Protein AF-0000000067001667 (afdb_homodimer)

Foldseek 3Di:
DFKFADDVPQKIKFFDDAFPFWEWEQFPVQCVLVVHRIFIWGKHFPVRMDTDGHFWDWDWDQTPVRWIKIWTAHPVHSHTFWIAIDDP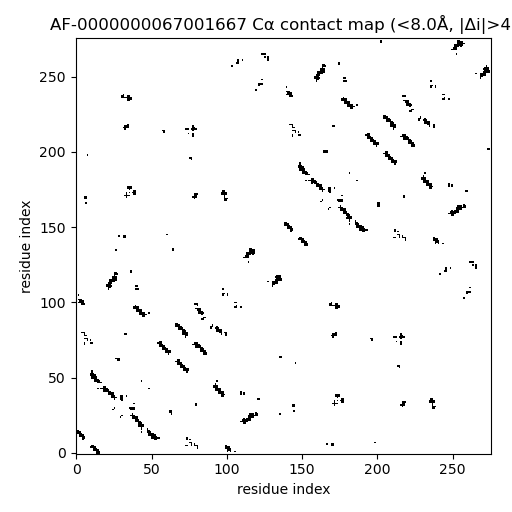VGPRIIIGGQVRTDDVVSNVVSDGQAYALCVNGDPVDDDDPPHHYYNHPD/DFKFADDVPQKIKFFDDAFPFWEWEQFPVQCVLVVHRIFIWGKHFPVRMDTDGHFWDWDWDQTPVRWIKIWTAHPVHSHTFWIAIDDPVGPRIIIGGQVRTDDVVSNVVSDGQAYALCVNGDPPDDDDPPHHYYNHPD

Organism: NCBI:txid86049

Nearest PDB structures (foldseek):
  8ajq-assembly2_C  TM=9.535E-01  e=9.881E-10  Pseudomonas aeruginosa PAO1
  1xa8-assembly1_A  TM=7.313E-01  e=9.381E-05  Paracoccus denitrificans
  8tnp-assembly1_B  TM=5.155E-01  e=1.882E-01  Homo sapiens
  6e8n-assembly1_B  TM=2.353E-01  e=2.508E+00  Homo sapiens
  6e7o-assembly2_C  TM=2.736E-01  e=6.762E+00  Homo sapiens

Sequence (276 aa):
MPTGGCLCGQLKYEYAGEPVMKATCHCVTCRHVSGSLFTTNIVVPEGNFKVTKGTPKTYATTQDSGMNLKYSFCENCGCVISKVGDAEAFQGVTLILAGSLDDESGVEGAEPAVEFYVSKRATWLPALAGKGQMQEFSMPTGGCLCGQLKYEYAGEPVMKATCHCVTCRHVSGSLFTTNIVVPEGNFKVTKGTPKTYATTQDSGMNLKYSFCENCGCVISKVGDAEAFQGVTLILAGSLDDESGVEGAEPAVEFYVSKRATWLPALAGKGQMQEFS

Radius of gyration: 17.03 Å; Cα contacts (8 Å, |Δi|>4): 753; chains: 2; bounding box: 36×49×43 Å

InterPro domains:
  IPR006913 CENP-V/GFA domain [PF04828] (2-119)
  IPR006913 CENP-V/GFA domain [PS51891] (2-111)
  IPR011057 Mss4-like superfamily [SSF51316] (3-137)

Solvent-accessible surface area (backbone atoms only — not comparable to full-atom values): 13809 Å² total; per-residue (Å²): 118,58,46,28,32,36,79,81,62,60,32,30,33,37,39,53,85,77,60,79,44,33,31,29,35,19,39,71,55,37,8,19,56,15,9,8,69,26,32,35,32,42,26,28,50,41,90,35,51,44,75,75,36,68,76,67,41,67,37,68,49,69,39,92,85,64,39,43,36,38,36,30,19,33,77,71,64,22,13,39,40,34,34,36,44,70,40,81,93,34,58,69,35,32,34,31,24,42,19,11,40,68,46,68,68,56,44,54,68,49,63,49,56,30,32,29,16,53,74,56,45,48,83,80,58,78,78,61,83,93,39,46,81,30,62,36,98,115,117,61,45,27,32,38,79,79,62,60,33,29,30,37,38,53,82,78,60,80,44,33,31,30,34,18,39,70,55,37,10,20,58,16,10,9,70,26,31,33,31,42,26,27,50,41,89,36,51,44,76,74,36,67,77,67,41,66,38,70,49,69,39,92,86,64,40,42,36,37,36,33,20,33,77,72,63,21,14,40,41,33,34,37,44,71,41,80,94,35,59,68,36,32,34,31,25,43,19,11,40,70,45,69,67,55,44,54,70,50,63,48,55,30,34,28,16,52,75,57,46,47,84,80,59,79,78,63,83,92,38,47,80,29,61,37,98,115

Structure (mmCIF, N/CA/C/O backbone):
data_AF-0000000067001667-model_v1
#
loop_
_entity.id
_entity.type
_entity.pdbx_description
1 polymer 'DUF636 domain protein'
#
loop_
_atom_site.group_PDB
_atom_site.id
_atom_site.type_symbol
_atom_site.label_atom_id
_atom_site.label_alt_id
_atom_site.label_comp_id
_atom_site.label_asym_id
_atom_site.label_entity_id
_atom_site.label_seq_id
_atom_site.pdbx_PDB_ins_code
_atom_site.Cartn_x
_atom_site.Cartn_y
_atom_site.Cartn_z
_atom_site.occupancy
_atom_site.B_iso_or_equiv
_atom_site.auth_seq_id
_atom_site.auth_comp_id
_atom_site.auth_asym_id
_atom_site.auth_atom_id
_atom_site.pdbx_PDB_model_num
ATOM 1 N N . MET A 1 1 ? -10 21.891 -3.326 1 91.12 1 MET A N 1
ATOM 2 C CA . MET A 1 1 ? -9.734 21.078 -2.152 1 91.12 1 MET A CA 1
ATOM 3 C C . MET A 1 1 ? -9.539 19.609 -2.545 1 91.12 1 MET A C 1
ATOM 5 O O . MET A 1 1 ? -10.43 19 -3.137 1 91.12 1 MET A O 1
ATOM 9 N N . PRO A 1 2 ? -8.359 19.109 -2.283 1 96.94 2 PRO A N 1
ATOM 10 C CA . PRO A 1 2 ? -8.164 17.719 -2.676 1 96.94 2 PRO A CA 1
ATOM 11 C C . PRO A 1 2 ? -9.094 16.766 -1.933 1 96.94 2 PRO A C 1
ATOM 13 O O . PRO A 1 2 ? -9.438 17 -0.772 1 96.94 2 PRO A O 1
ATOM 16 N N . THR A 1 3 ? -9.523 15.695 -2.645 1 98.56 3 THR A N 1
ATOM 17 C CA . THR A 1 3 ? -10.406 14.68 -2.09 1 98.56 3 THR A CA 1
ATOM 18 C C . THR A 1 3 ? -9.812 13.289 -2.273 1 98.56 3 THR A C 1
ATOM 20 O O . THR A 1 3 ? -8.953 13.078 -3.135 1 98.56 3 THR A O 1
ATOM 23 N N . GLY A 1 4 ? -10.25 12.398 -1.385 1 98.62 4 GLY A N 1
ATOM 24 C CA . GLY A 1 4 ? -9.875 11 -1.464 1 98.62 4 GLY A CA 1
ATOM 25 C C . GLY A 1 4 ? -10.852 10.078 -0.755 1 98.62 4 GLY A C 1
ATOM 26 O O . GLY A 1 4 ? -11.914 10.516 -0.307 1 98.62 4 GLY A O 1
ATOM 27 N N . GLY A 1 5 ? -10.508 8.773 -0.768 1 98.56 5 GLY A N 1
ATOM 28 C CA . GLY A 1 5 ? -11.352 7.77 -0.136 1 98.56 5 GLY A CA 1
ATOM 29 C C . GLY A 1 5 ? -10.891 6.348 -0.393 1 98.56 5 GLY A C 1
ATOM 30 O O . GLY A 1 5 ? -9.789 6.133 -0.896 1 98.56 5 GLY A O 1
ATOM 31 N N . CYS A 1 6 ? -11.789 5.43 0.082 1 98.38 6 CYS A N 1
ATOM 32 C CA . CYS A 1 6 ? -11.484 4.012 -0.074 1 98.38 6 CYS A CA 1
ATOM 33 C C . CYS A 1 6 ? -11.984 3.492 -1.416 1 98.38 6 CYS A C 1
ATOM 35 O O . CYS A 1 6 ? -12.586 4.234 -2.189 1 98.38 6 CYS A O 1
ATOM 37 N N . LEU A 1 7 ? -11.703 2.297 -1.673 1 96.69 7 LEU A N 1
ATOM 38 C CA . LEU A 1 7 ? -11.977 1.668 -2.959 1 96.69 7 LEU A CA 1
ATOM 39 C C . LEU A 1 7 ? -13.477 1.492 -3.17 1 96.69 7 LEU A C 1
ATOM 41 O O . LEU A 1 7 ? -13.977 1.666 -4.281 1 96.69 7 LEU A O 1
ATOM 45 N N . CYS A 1 8 ? -14.266 1.177 -2.176 1 97.75 8 CYS A N 1
ATOM 46 C CA . CYS A 1 8 ? -15.672 0.826 -2.32 1 97.75 8 CYS A CA 1
ATOM 47 C C . CYS A 1 8 ? -16.562 2.068 -2.248 1 97.75 8 CYS A C 1
ATOM 49 O O . CYS A 1 8 ? -17.766 1.984 -2.447 1 97.75 8 CYS A O 1
ATOM 51 N N . GLY A 1 9 ? -15.969 3.166 -1.905 1 97.69 9 GLY A N 1
ATOM 52 C CA . GLY A 1 9 ? -16.688 4.426 -1.915 1 97.69 9 GLY A CA 1
ATOM 53 C C . GLY A 1 9 ? -17.375 4.727 -0.598 1 97.69 9 GLY A C 1
ATOM 54 O O . GLY A 1 9 ? -18 5.785 -0.439 1 97.69 9 GLY A O 1
ATOM 55 N N . GLN A 1 10 ? -17.203 3.908 0.389 1 98.38 10 GLN A N 1
ATOM 56 C CA . GLN A 1 10 ? -17.906 4.098 1.659 1 98.38 10 GLN A CA 1
ATOM 57 C C . GLN A 1 10 ? -17.156 5.074 2.557 1 98.38 10 GLN A C 1
ATOM 59 O O . GLN A 1 10 ? -17.703 5.582 3.533 1 98.38 10 GLN A O 1
ATOM 64 N N . LEU A 1 11 ? -15.938 5.281 2.316 1 98.62 11 LEU A N 1
ATOM 65 C CA . LEU A 1 11 ? -15.156 6.297 3.006 1 98.62 11 LEU A CA 1
ATOM 66 C C . LEU A 1 11 ? -14.703 7.387 2.037 1 98.62 11 LEU A C 1
ATOM 68 O O . LEU A 1 11 ? -14.117 7.09 0.992 1 98.62 11 LEU A O 1
ATOM 72 N N . LYS A 1 12 ? -15.008 8.594 2.336 1 98.81 12 LYS A N 1
ATOM 73 C CA . LYS A 1 12 ? -14.523 9.758 1.601 1 98.81 12 LYS A CA 1
ATOM 74 C C . LYS A 1 12 ? -13.961 10.812 2.551 1 98.81 12 LYS A C 1
ATOM 76 O O . LYS A 1 12 ? -14.422 10.938 3.688 1 98.81 12 LYS A O 1
ATOM 81 N N . TYR A 1 13 ? -13 11.539 2.113 1 98.81 13 TYR A N 1
ATOM 82 C CA . TYR A 1 13 ? -12.414 12.617 2.896 1 98.81 13 TYR A CA 1
ATOM 83 C C . TYR A 1 13 ? -12 13.781 1.999 1 98.81 13 TYR A C 1
ATOM 85 O O . TYR A 1 13 ? -12 13.656 0.772 1 98.81 13 TYR A O 1
ATOM 93 N N . GLU A 1 14 ? -11.75 14.859 2.602 1 98.81 14 GLU A N 1
ATOM 94 C CA . GLU A 1 14 ? -11.117 16.016 1.977 1 98.81 14 GLU A CA 1
ATOM 95 C C . GLU A 1 14 ? -10.102 16.672 2.912 1 98.81 14 GLU A C 1
ATOM 97 O O . GLU A 1 14 ? -10.109 16.422 4.121 1 98.81 14 GLU A O 1
ATOM 102 N N . TYR A 1 15 ? -9.156 17.375 2.377 1 98.44 15 TYR A N 1
ATOM 103 C CA . TYR A 1 15 ? -8.258 18.188 3.184 1 98.44 15 TYR A CA 1
ATOM 104 C C . TYR A 1 15 ? -7.988 19.531 2.508 1 98.44 15 TYR A C 1
ATOM 106 O O . TYR A 1 15 ? -8.281 19.703 1.323 1 98.44 15 TYR A O 1
ATOM 114 N N . ALA A 1 16 ? -7.512 20.453 3.365 1 97.56 16 ALA A N 1
ATOM 115 C CA . ALA A 1 16 ? -7.289 21.812 2.887 1 97.56 16 ALA A CA 1
ATOM 116 C C . ALA A 1 16 ? -5.91 22.328 3.297 1 97.56 16 ALA A C 1
ATOM 118 O O . ALA A 1 16 ? -5.25 21.719 4.145 1 97.56 16 ALA A O 1
ATOM 119 N N . GLY A 1 17 ? -5.469 23.422 2.627 1 95.19 17 GLY A N 1
ATOM 120 C CA . GLY A 1 17 ? -4.203 24.047 2.979 1 95.19 17 GLY A CA 1
ATOM 121 C C . GLY A 1 17 ? -2.996 23.312 2.438 1 95.19 17 GLY A C 1
ATOM 122 O O . GLY A 1 17 ? -3.141 22.25 1.823 1 95.19 17 GLY A O 1
ATOM 123 N N . GLU A 1 18 ? -1.826 23.891 2.643 1 95.44 18 GLU A N 1
ATOM 124 C CA . GLU A 1 18 ? -0.574 23.281 2.205 1 95.44 18 GLU A CA 1
ATOM 125 C C . GLU A 1 18 ? -0.097 22.219 3.199 1 95.44 18 GLU A C 1
ATOM 127 O O . GLU A 1 18 ? -0.085 22.469 4.41 1 95.44 18 GLU A O 1
ATOM 132 N N . PRO A 1 19 ? 0.254 21.062 2.689 1 97.81 19 PRO A N 1
ATOM 133 C CA . PRO A 1 19 ? 0.837 20.078 3.605 1 97.81 19 PRO A CA 1
ATOM 134 C C . PRO A 1 19 ? 2.09 20.594 4.309 1 97.81 19 PRO A C 1
ATOM 136 O O . PRO A 1 19 ? 2.867 21.359 3.717 1 97.81 19 PRO A O 1
ATOM 139 N N . VAL A 1 20 ? 2.219 20.156 5.52 1 97 20 VAL A N 1
ATOM 140 C CA . VAL A 1 20 ? 3.408 20.547 6.266 1 97 20 VAL A CA 1
ATOM 141 C C . VAL A 1 20 ? 4.598 19.703 5.828 1 97 20 VAL A C 1
ATOM 143 O O . VAL A 1 20 ? 5.75 20.109 5.988 1 97 20 VAL A O 1
ATOM 146 N N . MET A 1 21 ? 4.355 18.578 5.289 1 97.19 21 MET A N 1
ATOM 147 C CA . MET A 1 21 ? 5.383 17.656 4.824 1 97.19 21 MET A CA 1
ATOM 148 C C . MET A 1 21 ? 4.793 16.609 3.887 1 97.19 21 MET A C 1
ATOM 150 O O . MET A 1 21 ? 3.602 16.297 3.965 1 97.19 21 MET A O 1
ATOM 154 N N . LYS A 1 22 ? 5.574 16.172 2.98 1 98.31 22 LYS A N 1
ATOM 155 C CA . LYS A 1 22 ? 5.324 14.977 2.18 1 98.31 22 LYS A CA 1
ATOM 156 C C . LYS A 1 22 ? 6.504 14.008 2.254 1 98.31 22 LYS A C 1
ATOM 158 O O . LYS A 1 22 ? 7.656 14.414 2.084 1 98.31 22 LYS A O 1
ATOM 163 N N . ALA A 1 23 ? 6.238 12.758 2.531 1 98.38 23 ALA A N 1
ATOM 164 C CA . ALA A 1 23 ? 7.316 11.812 2.797 1 98.38 23 ALA A CA 1
ATOM 165 C C . ALA A 1 23 ? 6.918 10.398 2.383 1 98.38 23 ALA A C 1
ATOM 167 O O . ALA A 1 23 ? 5.742 10.031 2.457 1 98.38 23 ALA A O 1
ATOM 168 N N . THR A 1 24 ? 7.902 9.633 1.953 1 98.44 24 THR A N 1
ATOM 169 C CA . THR A 1 24 ? 7.789 8.188 1.806 1 98.44 24 THR A CA 1
ATOM 170 C C . THR A 1 24 ? 8.438 7.469 2.984 1 98.44 24 THR A C 1
ATOM 172 O O . THR A 1 24 ? 9.508 7.867 3.447 1 98.44 24 THR A O 1
ATOM 175 N N . CYS A 1 25 ? 7.809 6.461 3.469 1 97.88 25 CYS A N 1
ATOM 176 C CA . CYS A 1 25 ? 8.375 5.695 4.574 1 97.88 25 CYS A CA 1
ATOM 177 C C . CYS A 1 25 ? 8.453 4.211 4.227 1 97.88 25 CYS A C 1
ATOM 179 O O . CYS A 1 25 ? 7.438 3.59 3.904 1 97.88 25 CYS A O 1
ATOM 181 N N . HIS A 1 26 ? 9.609 3.627 4.387 1 97.5 26 HIS A N 1
ATOM 182 C CA . HIS A 1 26 ? 9.875 2.248 3.998 1 97.5 26 HIS A CA 1
ATOM 183 C C . HIS A 1 26 ? 9.859 1.32 5.207 1 97.5 26 HIS A C 1
ATOM 185 O O . HIS A 1 26 ? 10.195 0.14 5.098 1 97.5 26 HIS A O 1
ATOM 191 N N . CYS A 1 27 ? 9.453 1.745 6.383 1 96.69 27 CYS A N 1
ATOM 192 C CA . CYS A 1 27 ? 9.539 0.88 7.551 1 96.69 27 CYS A CA 1
ATOM 193 C C . CYS A 1 27 ? 8.656 -0.354 7.383 1 96.69 27 CYS A C 1
ATOM 195 O O . CYS A 1 27 ? 7.812 -0.402 6.488 1 96.69 27 CYS A O 1
ATOM 197 N N . VAL A 1 28 ? 8.883 -1.338 8.242 1 95.62 28 VAL A N 1
ATOM 198 C CA . VAL A 1 28 ? 8.211 -2.625 8.109 1 95.62 28 VAL A CA 1
ATOM 199 C C . VAL A 1 28 ? 6.703 -2.443 8.297 1 95.62 28 VAL A C 1
ATOM 201 O O . VAL A 1 28 ? 5.906 -3.043 7.578 1 95.62 28 VAL A O 1
ATOM 204 N N . THR A 1 29 ? 6.305 -1.625 9.172 1 96.19 29 THR A N 1
ATOM 205 C CA . THR A 1 29 ? 4.891 -1.404 9.43 1 96.19 29 THR A CA 1
ATOM 206 C C . THR A 1 29 ? 4.199 -0.8 8.211 1 96.19 29 THR A C 1
ATOM 208 O O . THR A 1 29 ? 3.125 -1.252 7.812 1 96.19 29 THR A O 1
ATOM 211 N N . CYS A 1 30 ? 4.824 0.205 7.594 1 96.81 30 CYS A N 1
ATOM 212 C CA . CYS A 1 30 ? 4.242 0.835 6.414 1 96.81 30 CYS A CA 1
ATOM 213 C C . CYS A 1 30 ? 4.156 -0.151 5.254 1 96.81 30 CYS A C 1
ATOM 215 O O . CYS A 1 30 ? 3.227 -0.091 4.449 1 96.81 30 CYS A O 1
ATOM 217 N N . ARG A 1 31 ? 5.176 -0.995 5.227 1 97 31 ARG A N 1
ATOM 218 C CA . ARG A 1 31 ? 5.152 -2.045 4.215 1 97 31 ARG A CA 1
ATOM 219 C C . ARG A 1 31 ? 3.949 -2.961 4.402 1 97 31 ARG A C 1
ATOM 221 O O . ARG A 1 31 ? 3.223 -3.244 3.447 1 97 31 ARG A O 1
ATOM 228 N N . HIS A 1 32 ? 3.666 -3.365 5.598 1 96.69 32 HIS A N 1
ATOM 229 C CA . HIS A 1 32 ? 2.529 -4.234 5.875 1 96.69 32 HIS A CA 1
ATOM 230 C C . HIS A 1 32 ? 1.209 -3.5 5.672 1 96.69 32 HIS A C 1
ATOM 232 O O . HIS A 1 32 ? 0.285 -4.031 5.051 1 96.69 32 HIS A O 1
ATOM 238 N N . VAL A 1 33 ? 1.089 -2.314 6.105 1 96.19 33 VAL A N 1
ATOM 239 C CA . VAL A 1 33 ? -0.136 -1.527 6.004 1 96.19 33 VAL A CA 1
ATOM 240 C C . VAL A 1 33 ? -0.55 -1.401 4.539 1 96.19 33 VAL A C 1
ATOM 242 O O . VAL A 1 33 ? -1.729 -1.545 4.207 1 96.19 33 VAL A O 1
ATOM 245 N N . SER A 1 34 ? 0.378 -1.157 3.742 1 96.19 34 SER A N 1
ATOM 246 C CA . SER A 1 34 ? 0.09 -0.889 2.338 1 96.19 34 SER A CA 1
ATOM 247 C C . SER A 1 34 ? 0.006 -2.182 1.533 1 96.19 34 SER A C 1
ATOM 249 O O . SER A 1 34 ? -0.563 -2.203 0.44 1 96.19 34 SER A O 1
ATOM 251 N N . GLY A 1 35 ? 0.562 -3.285 2.086 1 94.69 35 GLY A N 1
ATOM 252 C CA . GLY A 1 35 ? 0.771 -4.453 1.247 1 94.69 35 GLY A CA 1
ATOM 253 C C . GLY A 1 35 ? 1.744 -4.207 0.11 1 94.69 35 GLY A C 1
ATOM 254 O O . GLY A 1 35 ? 1.966 -5.082 -0.728 1 94.69 35 GLY A O 1
ATOM 255 N N . SER A 1 36 ? 2.225 -3.027 0.009 1 97.25 36 SER A N 1
ATOM 256 C CA . SER A 1 36 ? 3.201 -2.592 -0.984 1 97.25 36 SER A CA 1
ATOM 257 C C . SER A 1 36 ? 4.602 -2.512 -0.384 1 97.25 36 SER A C 1
ATOM 259 O O . SER A 1 36 ? 4.992 -3.367 0.414 1 97.25 36 SER A O 1
ATOM 261 N N . LEU A 1 37 ? 5.402 -1.572 -0.851 1 98.06 37 LEU A N 1
ATOM 262 C CA . LEU A 1 37 ? 6.785 -1.508 -0.401 1 98.06 37 LEU A CA 1
ATOM 263 C C . LEU A 1 37 ? 6.996 -0.328 0.542 1 98.06 37 LEU A C 1
ATOM 265 O O . LEU A 1 37 ? 8.016 -0.254 1.232 1 98.06 37 LEU A O 1
ATOM 269 N N . PHE A 1 38 ? 6.078 0.576 0.553 1 98.19 38 PHE A N 1
ATOM 270 C CA . PHE A 1 38 ? 6.137 1.787 1.363 1 98.19 38 PHE A CA 1
ATOM 271 C C . PHE A 1 38 ? 4.781 2.48 1.4 1 98.19 38 PHE A C 1
ATOM 273 O O . PHE A 1 38 ? 3.84 2.053 0.728 1 98.19 38 PHE A O 1
ATOM 280 N N . THR A 1 39 ? 4.633 3.445 2.256 1 97.94 39 THR A N 1
ATOM 281 C CA . THR A 1 39 ? 3.561 4.426 2.133 1 97.94 39 THR A CA 1
ATOM 282 C C . THR A 1 39 ? 4.113 5.781 1.699 1 97.94 39 THR A C 1
ATOM 284 O O . THR A 1 39 ? 5.273 6.098 1.965 1 97.94 39 THR A O 1
ATOM 287 N N . THR A 1 40 ? 3.408 6.461 0.967 1 98.5 40 THR A N 1
ATOM 288 C CA . THR A 1 40 ? 3.625 7.879 0.707 1 98.5 40 THR A CA 1
ATOM 289 C C . THR A 1 40 ? 2.596 8.727 1.446 1 98.5 40 THR A C 1
ATOM 291 O O . THR A 1 40 ? 1.389 8.531 1.287 1 98.5 40 THR A O 1
ATOM 294 N N . ASN A 1 41 ? 3.092 9.664 2.199 1 98.5 41 ASN A N 1
ATOM 295 C CA . ASN A 1 41 ? 2.266 10.359 3.182 1 98.5 41 ASN A CA 1
ATOM 296 C C . ASN A 1 41 ? 2.227 11.859 2.918 1 98.5 41 ASN A C 1
ATOM 298 O O . ASN A 1 41 ? 3.27 12.492 2.734 1 98.5 41 ASN A O 1
ATOM 302 N N . ILE A 1 42 ? 1.032 12.367 2.865 1 98.62 42 ILE A N 1
ATOM 303 C CA . ILE A 1 42 ? 0.774 13.797 2.883 1 98.62 42 ILE A CA 1
ATOM 304 C C . ILE A 1 42 ? 0.393 14.242 4.293 1 98.62 42 ILE A C 1
ATOM 306 O O . ILE A 1 42 ? -0.665 13.859 4.805 1 98.62 42 ILE A O 1
ATOM 310 N N . VAL A 1 43 ? 1.258 15.039 4.898 1 98.56 43 VAL A N 1
ATOM 311 C CA . VAL A 1 43 ? 1.079 15.43 6.297 1 98.56 43 VAL A CA 1
ATOM 312 C C . VAL A 1 43 ? 0.422 16.797 6.367 1 98.56 43 VAL A C 1
ATOM 314 O O . VAL A 1 43 ? 0.985 17.797 5.895 1 98.56 43 VAL A O 1
ATOM 317 N N . VAL A 1 44 ? -0.754 16.828 7.008 1 98.44 44 VAL A N 1
ATOM 318 C CA . VAL A 1 44 ? -1.5 18.078 7.094 1 98.44 44 VAL A CA 1
ATOM 319 C C . VAL A 1 44 ? -1.89 18.359 8.547 1 98.44 44 VAL A C 1
ATOM 321 O O . VAL A 1 44 ? -2.018 17.422 9.344 1 98.44 44 VAL A O 1
ATOM 324 N N . PRO A 1 45 ? -2.061 19.641 8.906 1 98.06 45 PRO A N 1
ATOM 325 C CA . PRO A 1 45 ? -2.65 19.875 10.227 1 98.06 45 PRO A CA 1
ATOM 326 C C . PRO A 1 45 ? -3.977 19.141 10.414 1 98.06 45 PRO A C 1
ATOM 328 O O . PRO A 1 45 ? -4.781 19.047 9.484 1 98.06 45 PRO A O 1
ATOM 331 N N . GLU A 1 46 ? -4.141 18.594 11.578 1 96.88 46 GLU A N 1
ATOM 332 C CA . GLU A 1 46 ? -5.309 17.766 11.852 1 96.88 46 GLU A CA 1
ATOM 333 C C . GLU A 1 46 ? -6.602 18.516 11.539 1 96.88 46 GLU A C 1
ATOM 335 O O . GLU A 1 46 ? -7.562 17.906 11.039 1 96.88 46 GLU A O 1
ATOM 340 N N . GLY A 1 47 ? -6.684 19.75 11.789 1 97.12 47 GLY A N 1
ATOM 341 C CA . GLY A 1 47 ? -7.867 20.562 11.531 1 97.12 47 GLY A CA 1
ATOM 342 C C . GLY A 1 47 ? -8.164 20.734 10.055 1 97.12 47 GLY A C 1
ATOM 343 O O . GLY A 1 47 ? -9.258 21.156 9.688 1 97.12 47 GLY A O 1
ATOM 344 N N . ASN A 1 48 ? -7.227 20.438 9.188 1 98.31 48 ASN A N 1
ATOM 345 C CA . ASN A 1 48 ? -7.379 20.609 7.746 1 98.31 48 ASN A CA 1
ATOM 346 C C . ASN A 1 48 ? -7.859 19.344 7.066 1 98.31 48 ASN A C 1
ATOM 348 O O . ASN A 1 48 ? -8.086 19.312 5.855 1 98.31 48 ASN A O 1
ATOM 352 N N . PHE A 1 49 ? -7.996 18.297 7.824 1 98.69 49 PHE A N 1
ATOM 353 C CA . PHE A 1 49 ? -8.453 17.016 7.32 1 98.69 49 PHE A CA 1
ATOM 354 C C . PHE A 1 49 ? -9.844 16.688 7.855 1 98.69 49 PHE A C 1
ATOM 356 O O . PHE A 1 49 ? -10.117 16.875 9.039 1 98.69 49 PHE A O 1
ATOM 363 N N . LYS A 1 50 ? -10.688 16.109 6.918 1 98.56 50 LYS A N 1
ATOM 364 C CA . LYS A 1 50 ? -12.039 15.758 7.332 1 98.56 50 LYS A CA 1
ATOM 365 C C . LYS A 1 50 ? -12.555 14.555 6.547 1 98.56 50 LYS A C 1
ATOM 367 O O . LYS A 1 50 ? -12.508 14.547 5.312 1 98.56 50 LYS A O 1
ATOM 372 N N . VAL A 1 51 ? -13.062 13.562 7.328 1 98.75 51 VAL A N 1
ATOM 373 C CA . VAL A 1 51 ? -13.859 12.523 6.688 1 98.75 51 VAL A CA 1
ATOM 374 C C . VAL A 1 51 ? -15.25 13.055 6.375 1 98.75 51 VAL A C 1
ATOM 376 O O . VAL A 1 51 ? -15.953 13.547 7.266 1 98.75 51 VAL A O 1
ATOM 379 N N . THR A 1 52 ? -15.617 12.93 5.121 1 98.81 52 THR A N 1
ATOM 380 C CA . THR A 1 52 ? -16.875 13.555 4.691 1 98.81 52 THR A CA 1
ATOM 381 C C . THR A 1 52 ? -17.953 12.5 4.488 1 98.81 52 THR A C 1
ATOM 383 O O . THR A 1 52 ? -19.141 12.836 4.363 1 98.81 52 THR A O 1
ATOM 386 N N . LYS A 1 53 ? -17.625 11.328 4.391 1 98.75 53 LYS A N 1
ATOM 387 C CA . LYS A 1 53 ? -18.547 10.203 4.258 1 98.75 53 LYS A CA 1
ATOM 388 C C . LYS A 1 53 ? -18.016 8.969 4.977 1 98.75 53 LYS A C 1
ATOM 390 O O . LYS A 1 53 ? -16.844 8.609 4.828 1 98.75 53 LYS A O 1
ATOM 395 N N . GLY A 1 54 ? -18.859 8.305 5.758 1 98.69 54 GLY A N 1
ATOM 396 C CA . GLY A 1 54 ? -18.531 7.055 6.426 1 98.69 54 GLY A CA 1
ATOM 397 C C . GLY A 1 54 ? -17.781 7.258 7.734 1 98.69 54 GLY A C 1
ATOM 398 O O . GLY A 1 54 ? -17.516 8.391 8.125 1 98.69 54 GLY A O 1
ATOM 399 N N . THR A 1 55 ? -17.594 6.18 8.438 1 98.5 55 THR A N 1
ATOM 400 C CA . THR A 1 55 ? -16.797 6.117 9.664 1 98.5 55 THR A CA 1
ATOM 401 C C . THR A 1 55 ? -15.703 5.07 9.547 1 98.5 55 THR A C 1
ATOM 403 O O . THR A 1 55 ? -15.977 3.871 9.484 1 98.5 55 THR A O 1
ATOM 406 N N . PRO A 1 56 ? -14.484 5.539 9.578 1 98.75 56 PRO A N 1
ATOM 407 C CA . PRO A 1 56 ? -13.414 4.551 9.469 1 98.75 56 PRO A CA 1
ATOM 408 C C . PRO A 1 56 ? -13.281 3.686 10.727 1 98.75 56 PRO A C 1
ATOM 410 O O . PRO A 1 56 ? -13.508 4.168 11.836 1 98.75 56 PRO A O 1
ATOM 413 N N . LYS A 1 57 ? -12.953 2.453 10.5 1 98.62 57 LYS A N 1
ATOM 414 C CA . LYS A 1 57 ? -12.406 1.641 11.586 1 98.62 57 LYS A CA 1
ATOM 415 C C . LYS A 1 57 ? -10.945 1.992 11.852 1 98.62 57 LYS A C 1
ATOM 417 O O . LYS A 1 57 ? -10.258 2.531 10.984 1 98.62 57 LYS A O 1
ATOM 422 N N . THR A 1 58 ? -10.539 1.693 13.07 1 98.62 58 THR A N 1
ATOM 423 C CA . THR A 1 58 ? -9.164 2.059 13.391 1 98.62 58 THR A CA 1
ATOM 424 C C . THR A 1 58 ? -8.414 0.876 14 1 98.62 58 THR A C 1
ATOM 426 O O . THR A 1 58 ? -9.031 -0.022 14.578 1 98.62 58 THR A O 1
ATOM 429 N N . TYR A 1 59 ? -7.172 0.834 13.828 1 98.56 59 TYR A N 1
ATOM 430 C CA . TYR A 1 59 ? -6.227 -0.069 14.477 1 98.56 59 TYR A CA 1
ATOM 431 C C . TYR A 1 59 ? -4.938 0.658 14.836 1 98.56 59 TYR A C 1
ATOM 433 O O . TYR A 1 59 ? -4.387 1.4 14.016 1 98.56 59 TYR A O 1
ATOM 441 N N . ALA A 1 60 ? -4.516 0.431 16.031 1 98 60 ALA A N 1
ATOM 442 C CA . ALA A 1 60 ? -3.291 1.076 16.484 1 98 60 ALA A CA 1
ATOM 443 C C . ALA A 1 60 ? -2.215 0.043 16.812 1 98 60 ALA A C 1
ATOM 445 O O . ALA A 1 60 ? -2.514 -1.036 17.328 1 98 60 ALA A O 1
ATOM 446 N N . THR A 1 61 ? -1.033 0.357 16.5 1 96.5 61 THR A N 1
ATOM 447 C CA . THR A 1 61 ? 0.104 -0.495 16.828 1 96.5 61 THR A CA 1
ATOM 448 C C . THR A 1 61 ? 1.382 0.329 16.938 1 96.5 61 THR A C 1
ATOM 450 O O . THR A 1 61 ? 1.414 1.494 16.531 1 96.5 61 THR A O 1
ATOM 453 N N . THR A 1 62 ? 2.381 -0.281 17.547 1 94.75 62 THR A N 1
ATOM 454 C CA . THR A 1 62 ? 3.689 0.354 17.656 1 94.75 62 THR A CA 1
ATOM 455 C C . THR A 1 62 ? 4.547 0.032 16.438 1 94.75 62 THR A C 1
ATOM 457 O O . THR A 1 62 ? 4.656 -1.129 16.031 1 94.75 62 THR A O 1
ATOM 460 N N . GLN A 1 63 ? 5.023 1.052 15.859 1 90.56 63 GLN A N 1
ATOM 461 C CA . GLN A 1 63 ? 5.871 0.848 14.688 1 90.56 63 GLN A CA 1
ATOM 462 C C . GLN A 1 63 ? 7.336 0.71 15.086 1 90.56 63 GLN A C 1
ATOM 464 O O . GLN A 1 63 ? 7.66 0.652 16.266 1 90.56 63 GLN A O 1
ATOM 469 N N . ASP A 1 64 ? 8.234 0.618 14.133 1 85.69 64 ASP A N 1
ATOM 470 C CA . ASP A 1 64 ? 9.648 0.294 14.289 1 85.69 64 ASP A CA 1
ATOM 471 C C . ASP A 1 64 ? 10.352 1.314 15.18 1 85.69 64 ASP A C 1
ATOM 473 O O . ASP A 1 64 ? 11.266 0.964 15.938 1 85.69 64 ASP A O 1
ATOM 477 N N . SER A 1 65 ? 9.93 2.52 15.133 1 87.56 65 SER A N 1
ATOM 478 C CA . SER A 1 65 ? 10.57 3.594 15.891 1 87.56 65 SER A CA 1
ATOM 479 C C . SER A 1 65 ? 10.133 3.578 17.344 1 87.56 65 SER A C 1
ATOM 481 O O . SER A 1 65 ? 10.727 4.27 18.188 1 87.56 65 SER A O 1
ATOM 483 N N . GLY A 1 66 ? 9.141 2.883 17.641 1 91.19 66 GLY A N 1
ATOM 484 C CA . GLY A 1 66 ? 8.531 2.947 18.953 1 91.19 66 GLY A CA 1
ATOM 485 C C . GLY A 1 66 ? 7.309 3.842 19.016 1 91.19 66 GLY A C 1
ATOM 486 O O . GLY A 1 66 ? 6.562 3.834 19.984 1 91.19 66 GLY A O 1
ATOM 487 N N . MET A 1 67 ? 7.117 4.566 17.953 1 92.94 67 MET A N 1
ATOM 488 C CA . MET A 1 67 ? 5.93 5.41 17.859 1 92.94 67 MET A CA 1
ATOM 489 C C . MET A 1 67 ? 4.676 4.566 17.656 1 92.94 67 MET A C 1
ATOM 491 O O . MET A 1 67 ? 4.691 3.59 16.906 1 92.94 67 MET A O 1
ATOM 495 N N . ASN A 1 68 ? 3.623 5.012 18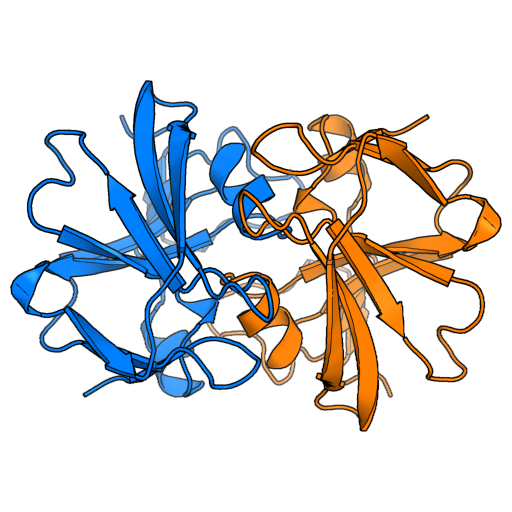.375 1 95.75 68 ASN A N 1
ATOM 496 C CA . ASN A 1 68 ? 2.324 4.41 18.094 1 95.75 68 ASN A CA 1
ATOM 497 C C . ASN A 1 68 ? 1.634 5.094 16.922 1 95.75 68 ASN A C 1
ATOM 499 O O . ASN A 1 68 ? 1.543 6.324 16.875 1 95.75 68 ASN A O 1
ATOM 503 N N . LEU A 1 69 ? 1.179 4.309 16.031 1 96.38 69 LEU A N 1
ATOM 504 C CA . LEU A 1 69 ? 0.38 4.793 14.914 1 96.38 69 LEU A CA 1
ATOM 505 C C . LEU A 1 69 ? -1.025 4.203 14.953 1 96.38 69 LEU A C 1
ATOM 507 O O . LEU A 1 69 ? -1.196 3.018 15.242 1 96.38 69 LEU A O 1
ATOM 511 N N . LYS A 1 70 ? -1.952 5.07 14.82 1 98 70 LYS A N 1
ATOM 512 C CA . LYS A 1 70 ? -3.338 4.648 14.641 1 98 70 LYS A CA 1
ATOM 513 C C . LYS A 1 70 ? -3.783 4.816 13.195 1 98 70 LYS A C 1
ATOM 515 O O . LYS A 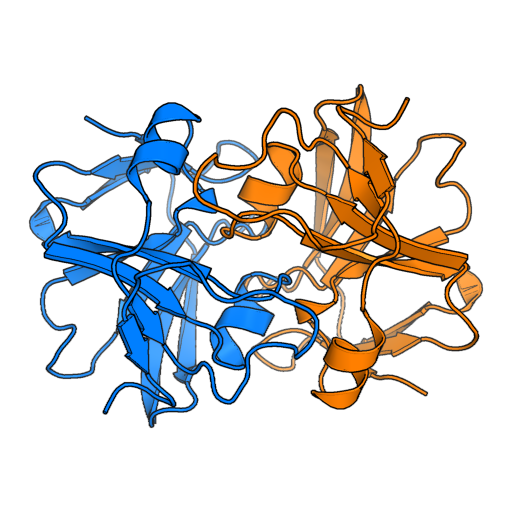1 70 ? -3.832 5.938 12.68 1 98 70 LYS A O 1
ATOM 520 N N . TYR A 1 71 ? -4.133 3.705 12.57 1 98.44 71 TYR A N 1
ATOM 521 C CA . TYR A 1 71 ? -4.543 3.689 11.172 1 98.44 71 TYR A CA 1
ATOM 522 C C . TYR A 1 71 ? -6.059 3.752 11.047 1 98.44 71 TYR A C 1
ATOM 524 O O . TYR A 1 71 ? -6.777 3.117 11.82 1 98.44 71 TYR A O 1
ATOM 532 N N . SER A 1 72 ? -6.551 4.52 10.117 1 98.81 72 SER A N 1
ATOM 533 C CA . SER A 1 72 ? -7.965 4.586 9.758 1 98.81 72 SER A CA 1
ATOM 534 C C . SER A 1 72 ? -8.227 3.906 8.422 1 98.81 72 SER A C 1
ATOM 536 O O . SER A 1 72 ? -7.586 4.23 7.414 1 98.81 72 SER A O 1
ATOM 538 N N . PHE A 1 73 ? -9.203 2.977 8.398 1 98.81 73 PHE A N 1
ATOM 539 C CA . PHE A 1 73 ? -9.422 2.213 7.176 1 98.81 73 PHE A CA 1
ATOM 540 C C . PHE A 1 73 ? -10.891 1.844 7.027 1 98.81 73 PHE A C 1
ATOM 542 O O . PHE A 1 73 ? -11.664 1.94 7.984 1 98.81 73 PHE A O 1
ATOM 549 N N . CYS A 1 74 ? -11.273 1.501 5.844 1 98.75 74 CYS A N 1
ATOM 550 C CA . CYS A 1 74 ? -12.648 1.106 5.543 1 98.75 74 CYS A CA 1
ATOM 551 C C . CYS A 1 74 ? -12.906 -0.33 5.98 1 98.75 74 CYS A C 1
ATOM 553 O O . CYS A 1 74 ? -12.18 -1.244 5.594 1 98.75 74 CYS A O 1
ATOM 555 N N . GLU A 1 75 ? -13.922 -0.55 6.688 1 97.88 75 GLU A N 1
ATOM 556 C CA . GLU A 1 75 ? -14.25 -1.884 7.18 1 97.88 75 GLU A CA 1
ATOM 557 C C . GLU A 1 75 ? -14.727 -2.787 6.047 1 97.88 75 GLU A C 1
ATOM 559 O O . GLU A 1 75 ? -14.609 -4.012 6.129 1 97.88 75 GLU A O 1
ATOM 564 N N . ASN A 1 76 ? -15.258 -2.184 5.027 1 98.44 76 ASN A N 1
ATOM 565 C CA . ASN A 1 76 ? -15.844 -2.969 3.949 1 98.44 76 ASN A CA 1
ATOM 566 C C . ASN A 1 76 ? -14.781 -3.441 2.959 1 98.44 76 ASN A C 1
ATOM 568 O O . ASN A 1 76 ? -14.82 -4.582 2.496 1 98.44 76 ASN A O 1
ATOM 572 N N . CYS A 1 77 ? -13.797 -2.584 2.631 1 98.44 77 CYS A N 1
ATOM 573 C CA . CYS A 1 77 ? -12.867 -2.975 1.58 1 98.44 77 CYS A CA 1
ATOM 574 C C . CYS A 1 77 ? -11.438 -3.018 2.105 1 98.44 77 CYS A C 1
ATOM 576 O O . CYS A 1 77 ? -10.516 -3.396 1.382 1 98.44 77 CYS A O 1
ATOM 578 N N . GLY A 1 78 ? -11.195 -2.584 3.287 1 98.12 78 GLY A N 1
ATOM 579 C CA . GLY A 1 78 ? -9.898 -2.736 3.928 1 98.12 78 GLY A CA 1
ATOM 580 C C . GLY A 1 78 ? -8.953 -1.592 3.629 1 98.12 78 GLY A C 1
ATOM 581 O O . GLY A 1 78 ? -7.887 -1.486 4.242 1 98.12 78 GLY A O 1
ATOM 582 N N . CYS A 1 79 ? -9.281 -0.651 2.717 1 98.38 79 CYS A N 1
ATOM 583 C CA . CYS A 1 79 ? -8.367 0.402 2.283 1 98.38 79 CYS A CA 1
ATOM 584 C C . CYS A 1 79 ? -8.062 1.364 3.426 1 98.38 79 CYS A C 1
ATOM 586 O O . CYS A 1 79 ? -8.984 1.874 4.074 1 98.38 79 CYS A O 1
ATOM 588 N N . VAL A 1 80 ? -6.824 1.614 3.645 1 98.56 80 VAL A N 1
ATOM 589 C CA . VAL A 1 80 ? -6.363 2.578 4.637 1 98.56 80 VAL A CA 1
ATOM 590 C C . VAL A 1 80 ? -6.273 3.967 4.008 1 98.56 80 VAL A C 1
ATOM 592 O O . VAL A 1 80 ? -5.738 4.125 2.906 1 98.56 80 VAL A O 1
ATOM 595 N N . ILE A 1 81 ? -6.75 5 4.777 1 98.69 81 ILE A N 1
ATOM 596 C CA . ILE A 1 81 ? -6.789 6.312 4.148 1 98.69 81 ILE A CA 1
ATOM 597 C C . ILE A 1 81 ? -5.902 7.285 4.926 1 98.69 81 ILE A C 1
ATOM 599 O O . ILE A 1 81 ? -5.445 8.289 4.379 1 98.69 81 ILE A O 1
ATOM 603 N N . SER A 1 82 ? -5.656 6.992 6.184 1 98.81 82 SER A N 1
ATOM 604 C CA . SER A 1 82 ? -4.891 7.945 6.984 1 98.81 82 SER A CA 1
ATOM 605 C C . SER A 1 82 ? -4.332 7.289 8.242 1 98.81 82 SER A C 1
ATOM 607 O O . SER A 1 82 ? -4.691 6.156 8.57 1 98.81 82 SER A O 1
ATOM 609 N N . LYS A 1 83 ? -3.42 7.965 8.828 1 98.31 83 LYS A N 1
ATOM 610 C CA . LYS A 1 83 ? -2.895 7.555 10.125 1 98.31 83 LYS A CA 1
ATOM 611 C C . LYS A 1 83 ? -2.494 8.766 10.961 1 98.31 83 LYS A C 1
ATOM 613 O O . LYS A 1 83 ? -2.262 9.852 10.422 1 98.31 83 LYS A O 1
ATOM 618 N N . VAL A 1 84 ? -2.496 8.562 12.273 1 97.75 84 VAL A N 1
ATOM 619 C CA . VAL A 1 84 ? -2.004 9.547 13.227 1 97.75 84 VAL A CA 1
ATOM 620 C C . VAL A 1 84 ? -0.996 8.891 14.172 1 97.75 84 VAL A C 1
ATOM 622 O O . VAL A 1 84 ? -1.121 7.711 14.5 1 97.75 84 VAL A O 1
ATOM 625 N N . GLY A 1 85 ? 0.009 9.656 14.477 1 95.31 85 GLY A N 1
ATOM 626 C CA . GLY A 1 85 ? 1.029 9.195 15.406 1 95.31 85 GLY A CA 1
ATOM 627 C C . GLY A 1 85 ? 1.021 9.945 16.719 1 95.31 85 GLY A C 1
ATOM 628 O O . GLY A 1 85 ? 0.464 11.047 16.812 1 95.31 85 GLY A O 1
ATOM 629 N N . ASP A 1 86 ? 1.64 9.344 17.719 1 93.88 86 ASP A N 1
ATOM 630 C CA . ASP A 1 86 ? 1.612 9.969 19.031 1 93.88 86 ASP A CA 1
ATOM 631 C C . ASP A 1 86 ? 2.973 10.555 19.391 1 93.88 86 ASP A C 1
ATOM 633 O O . ASP A 1 86 ? 3.154 11.094 20.484 1 93.88 86 ASP A O 1
ATOM 637 N N . ALA A 1 87 ? 3.957 10.352 18.547 1 90.62 87 ALA A N 1
ATOM 638 C CA . ALA A 1 87 ? 5.254 10.977 18.797 1 90.62 87 ALA A CA 1
ATOM 639 C C . ALA A 1 87 ? 5.145 12.5 18.734 1 90.62 87 ALA A C 1
ATOM 641 O O . ALA A 1 87 ? 4.277 13.039 18.047 1 90.62 87 ALA A O 1
ATOM 642 N N . GLU A 1 88 ? 6.023 13.188 19.375 1 89.06 88 GLU A N 1
ATOM 643 C CA . GLU A 1 88 ? 6.012 14.648 19.469 1 89.06 88 GLU A CA 1
ATOM 644 C C . GLU A 1 88 ? 6.055 15.289 18.078 1 89.06 88 GLU A C 1
ATOM 646 O O . GLU A 1 88 ? 5.328 16.25 17.812 1 89.06 88 GLU A O 1
ATOM 651 N N . ALA A 1 89 ? 6.812 14.75 17.188 1 86.44 89 ALA A N 1
ATOM 652 C CA . ALA A 1 89 ? 7.012 15.305 15.852 1 86.44 89 ALA A CA 1
ATOM 653 C C . ALA A 1 89 ? 5.734 15.211 15.016 1 86.44 89 ALA A C 1
ATOM 655 O O . ALA A 1 89 ? 5.621 15.859 13.977 1 86.44 89 ALA A O 1
ATOM 656 N N . PHE A 1 90 ? 4.797 14.453 15.516 1 91.56 90 PHE A N 1
ATOM 657 C CA . PHE A 1 90 ? 3.605 14.211 14.711 1 91.56 90 PHE A CA 1
ATOM 658 C C . PHE A 1 90 ? 2.352 14.656 15.453 1 91.56 90 PHE A C 1
ATOM 660 O O . PHE A 1 90 ? 1.241 14.242 15.109 1 91.56 90 PHE A O 1
ATOM 667 N N . GLN A 1 91 ? 2.527 15.43 16.453 1 92.81 91 GLN A N 1
ATOM 668 C CA . GLN A 1 91 ? 1.37 15.969 17.156 1 92.81 91 GLN A CA 1
ATOM 669 C C . GLN A 1 91 ? 0.645 17.016 16.312 1 92.81 91 GLN A C 1
ATOM 671 O O . GLN A 1 91 ? 1.282 17.828 15.641 1 92.81 91 GLN A O 1
ATOM 676 N N . GLY A 1 92 ? -0.637 16.922 16.297 1 95.94 92 GLY A N 1
ATOM 677 C CA . GLY A 1 92 ? -1.46 17.938 15.656 1 95.94 92 GLY A CA 1
ATOM 678 C C . GLY A 1 92 ? -1.572 17.766 14.156 1 95.94 92 GLY A C 1
ATOM 679 O O . GLY A 1 92 ? -2.004 18.672 13.445 1 95.94 92 GLY A O 1
ATOM 680 N N . VAL A 1 93 ? -1.074 16.609 13.688 1 98 93 VAL A N 1
ATOM 681 C CA . VAL A 1 93 ? -1.153 16.422 12.242 1 98 93 VAL A CA 1
ATOM 682 C C . VAL A 1 93 ? -1.819 15.078 11.945 1 98 93 VAL A C 1
ATOM 684 O O . VAL A 1 93 ? -1.904 14.211 12.812 1 98 93 VAL A O 1
ATOM 687 N N . THR A 1 94 ? -2.363 14.984 10.758 1 98.44 94 THR A N 1
ATOM 688 C CA . THR A 1 94 ? -2.85 13.75 10.148 1 98.44 94 THR A CA 1
ATOM 689 C C . THR A 1 94 ? -2.014 13.383 8.93 1 98.44 94 THR A C 1
ATOM 691 O O . THR A 1 94 ? -1.697 14.242 8.102 1 98.44 94 THR A O 1
ATOM 694 N N . LEU A 1 95 ? -1.606 12.188 8.867 1 98.62 95 LEU A N 1
ATOM 695 C CA . LEU A 1 95 ? -0.902 11.664 7.699 1 98.62 95 LEU A CA 1
ATOM 696 C C . LEU A 1 95 ? -1.871 10.977 6.742 1 98.62 95 LEU A C 1
ATOM 698 O O . LEU A 1 95 ? -2.439 9.93 7.07 1 98.62 95 LEU A O 1
ATOM 702 N N . ILE A 1 96 ? -2.047 11.547 5.613 1 98.81 96 ILE A N 1
ATOM 703 C CA . ILE A 1 96 ? -2.916 11.008 4.574 1 98.81 96 ILE A CA 1
ATOM 704 C C . ILE A 1 96 ? -2.107 10.102 3.646 1 98.81 96 ILE A C 1
ATOM 706 O O . ILE A 1 96 ? -1.026 10.477 3.189 1 98.81 96 ILE A O 1
ATOM 710 N N . LEU A 1 97 ? -2.605 8.93 3.42 1 98.75 97 LEU A N 1
ATOM 711 C CA . LEU A 1 97 ? -1.951 8.055 2.453 1 98.75 97 LEU A CA 1
ATOM 712 C C . LEU A 1 97 ? -2.258 8.492 1.026 1 98.75 97 LEU A C 1
ATOM 714 O O . LEU A 1 97 ? -3.41 8.43 0.588 1 98.75 97 LEU A O 1
ATOM 718 N N . ALA A 1 98 ? -1.271 8.828 0.321 1 98.56 98 ALA A N 1
ATOM 719 C CA . ALA A 1 98 ? -1.403 9.461 -0.985 1 98.56 98 ALA A CA 1
ATOM 720 C C . ALA A 1 98 ? -2.162 8.57 -1.96 1 98.56 98 ALA A C 1
ATOM 722 O O . ALA A 1 98 ? -2.879 9.062 -2.834 1 98.56 98 ALA A O 1
ATOM 723 N N . GLY A 1 99 ? -2.016 7.281 -1.796 1 98.12 99 GLY A N 1
ATOM 724 C CA . GLY A 1 99 ? -2.668 6.355 -2.707 1 98.12 99 GLY A CA 1
ATOM 725 C C . GLY A 1 99 ? -4.18 6.414 -2.637 1 98.12 99 GLY A C 1
ATOM 726 O O . GLY A 1 99 ? -4.867 5.922 -3.535 1 98.12 99 GLY A O 1
ATOM 727 N N . SER A 1 100 ? -4.73 6.98 -1.587 1 98.5 100 SER A N 1
ATOM 728 C CA . SER A 1 100 ? -6.176 7.02 -1.389 1 98.5 100 SER A CA 1
ATOM 729 C C . SER A 1 100 ? -6.793 8.234 -2.072 1 98.5 100 SER A C 1
ATOM 731 O O . SER A 1 100 ? -8.008 8.43 -2.018 1 98.5 100 SER A O 1
ATOM 733 N N . LEU A 1 101 ? -5.969 9.055 -2.732 1 98.56 101 LEU A N 1
ATOM 734 C CA . LEU A 1 101 ? -6.48 10.25 -3.398 1 98.56 101 LEU A CA 1
ATOM 735 C C . LEU A 1 101 ? -7.309 9.875 -4.621 1 98.56 101 LEU A C 1
ATOM 737 O O . LEU A 1 101 ? -6.977 8.922 -5.336 1 98.56 101 LEU A O 1
ATOM 741 N N . ASP A 1 102 ? -8.305 10.648 -4.859 1 97.12 102 ASP A N 1
ATOM 742 C CA . ASP A 1 102 ? -9.211 10.383 -5.969 1 97.12 102 ASP A CA 1
ATOM 743 C C . ASP A 1 102 ? -8.562 10.742 -7.305 1 97.12 102 ASP A C 1
ATOM 745 O O . ASP A 1 102 ? -8.68 9.992 -8.281 1 97.12 102 ASP A O 1
ATOM 749 N N . ASP A 1 103 ? -7.906 11.875 -7.32 1 94.25 103 ASP A N 1
ATOM 750 C CA . ASP A 1 103 ? -7.43 12.438 -8.578 1 94.25 103 ASP A CA 1
ATOM 751 C C . ASP A 1 103 ? -5.938 12.18 -8.766 1 94.25 103 ASP A C 1
ATOM 753 O O . ASP A 1 103 ? -5.156 12.312 -7.816 1 94.25 103 ASP A O 1
ATOM 757 N N . GLU A 1 104 ? -5.566 11.836 -9.977 1 93.06 104 GLU A N 1
ATOM 758 C CA . GLU A 1 104 ? -4.164 11.594 -10.305 1 93.06 104 GLU A CA 1
ATOM 759 C C . GLU A 1 104 ? -3.316 12.836 -10.07 1 93.06 104 GLU A C 1
ATOM 761 O O . GLU A 1 104 ? -2.137 12.742 -9.727 1 93.06 104 GLU A O 1
ATOM 766 N N . SER A 1 105 ? -3.951 14.031 -10.273 1 95.25 105 SER A N 1
ATOM 767 C CA . SER A 1 105 ? -3.223 15.273 -10.031 1 95.25 105 SER A CA 1
ATOM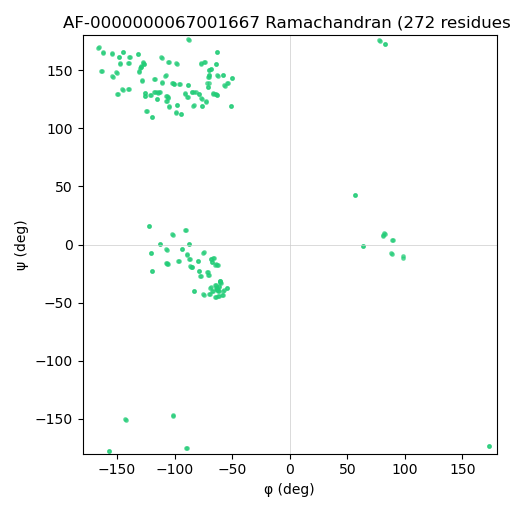 768 C C . SER A 1 105 ? -2.789 15.383 -8.57 1 95.25 105 SER A C 1
ATOM 770 O O . SER A 1 105 ? -1.731 15.938 -8.273 1 95.25 105 SER A O 1
ATOM 772 N N . GLY A 1 106 ? -3.637 14.883 -7.672 1 95.81 106 GLY A N 1
ATOM 773 C CA . GLY A 1 106 ? -3.244 14.836 -6.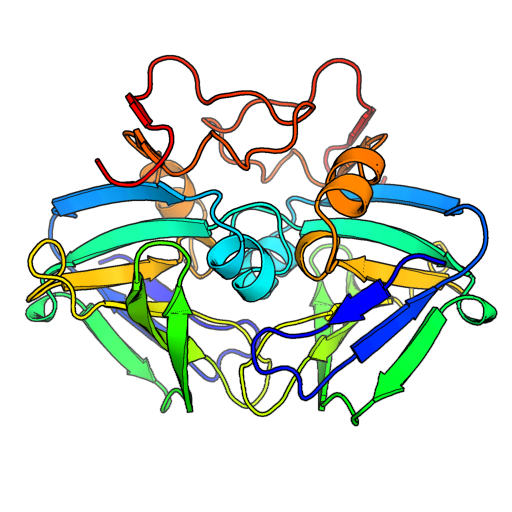273 1 95.81 106 GLY A CA 1
ATOM 774 C C . GLY A 1 106 ? -2.043 13.945 -6.023 1 95.81 106 GLY A C 1
ATOM 775 O O . GLY A 1 106 ? -1.162 14.297 -5.23 1 95.81 106 GLY A O 1
ATOM 776 N N . VAL A 1 107 ? -1.992 12.836 -6.715 1 97.12 107 VAL A N 1
ATOM 777 C CA . VAL A 1 107 ? -0.88 11.906 -6.586 1 97.12 107 VAL A CA 1
ATOM 778 C C . VAL A 1 107 ? 0.397 12.539 -7.133 1 97.12 107 VAL A C 1
ATOM 780 O O . VAL A 1 107 ? 1.463 12.422 -6.523 1 97.12 107 VAL A O 1
ATOM 783 N N . GLU A 1 108 ? 0.307 13.266 -8.234 1 97.62 108 GLU A N 1
ATOM 784 C CA . GLU A 1 108 ? 1.45 13.992 -8.781 1 97.62 108 GLU A CA 1
ATOM 785 C C . GLU A 1 108 ? 1.951 15.039 -7.793 1 97.62 108 GLU A C 1
ATOM 787 O O . GLU A 1 108 ? 3.16 15.242 -7.648 1 97.62 108 GLU A O 1
ATOM 792 N N . GLY A 1 109 ? 1.006 15.672 -7.172 1 97.12 109 GLY A N 1
ATOM 793 C CA . GLY A 1 109 ? 1.359 16.688 -6.195 1 97.12 109 GLY A CA 1
ATOM 794 C C . GLY A 1 109 ? 1.876 16.125 -4.891 1 97.12 109 GLY A C 1
ATOM 795 O O . GLY A 1 109 ? 2.328 16.859 -4.016 1 97.12 109 GLY A O 1
ATOM 796 N N . ALA A 1 110 ? 1.841 14.82 -4.695 1 98.06 110 ALA A N 1
ATOM 797 C CA . ALA A 1 110 ? 2.242 14.172 -3.451 1 98.06 110 ALA A CA 1
ATOM 798 C C . ALA A 1 110 ? 3.723 13.805 -3.479 1 98.06 110 ALA A C 1
ATOM 800 O O . ALA A 1 110 ? 4.199 13.062 -2.619 1 98.06 110 ALA A O 1
ATOM 801 N N . GLU A 1 111 ? 4.461 14.344 -4.469 1 98.44 111 GLU A N 1
ATOM 802 C CA . GLU A 1 111 ? 5.895 14.078 -4.543 1 98.44 111 GLU A CA 1
ATOM 803 C C . GLU A 1 111 ? 6.582 14.359 -3.211 1 98.44 111 GLU A C 1
ATOM 805 O O . GLU A 1 111 ? 6.578 15.492 -2.73 1 98.44 111 GLU A O 1
ATOM 810 N N . PRO A 1 112 ? 7.191 13.289 -2.641 1 98.62 112 PRO A N 1
ATOM 811 C CA . PRO A 1 112 ? 7.789 13.477 -1.318 1 98.62 112 PRO A CA 1
ATOM 812 C C . PRO A 1 112 ? 9.094 14.273 -1.367 1 98.62 112 PRO A C 1
ATOM 814 O O . PRO A 1 112 ? 9.766 14.305 -2.4 1 98.62 112 PRO A O 1
ATOM 817 N N . ALA A 1 113 ? 9.383 14.859 -0.225 1 98.38 113 ALA A N 1
ATOM 818 C CA . ALA A 1 113 ? 10.648 15.578 -0.071 1 98.38 113 ALA A CA 1
ATOM 819 C C . ALA A 1 113 ? 11.703 14.688 0.581 1 98.38 113 ALA A C 1
ATOM 821 O O . ALA A 1 113 ? 12.898 15 0.547 1 98.38 113 ALA A O 1
ATOM 822 N N . VAL A 1 114 ? 11.289 13.594 1.146 1 98.5 114 VAL A N 1
ATOM 823 C CA . VAL A 1 114 ? 12.188 12.75 1.928 1 98.5 114 VAL A CA 1
ATOM 824 C C . VAL A 1 114 ? 11.672 11.312 1.926 1 98.5 114 VAL A C 1
ATOM 826 O O . VAL A 1 114 ? 10.469 11.078 1.866 1 98.5 114 VAL A O 1
ATOM 829 N N . GLU A 1 115 ? 12.578 10.367 1.918 1 98.56 115 GLU A N 1
ATOM 830 C CA . GLU A 1 115 ? 12.328 8.961 2.205 1 98.56 115 GLU A CA 1
ATOM 831 C C . GLU A 1 115 ? 12.883 8.562 3.57 1 98.56 115 GLU A C 1
ATOM 833 O O . GLU A 1 115 ? 14.07 8.742 3.836 1 98.56 115 GLU A O 1
ATOM 838 N N . PHE A 1 116 ? 11.984 8.055 4.348 1 97.62 116 PHE A N 1
ATOM 839 C CA . PHE A 1 116 ? 12.391 7.566 5.66 1 97.62 116 PHE A CA 1
ATOM 840 C C . PHE A 1 116 ? 12.594 6.055 5.637 1 97.62 116 PHE A C 1
ATOM 842 O O . PHE A 1 116 ? 12.016 5.359 4.797 1 97.62 116 PHE A O 1
ATOM 849 N N . TYR A 1 117 ? 13.461 5.562 6.605 1 97.62 117 TYR A N 1
ATOM 850 C CA . TYR A 1 117 ? 13.742 4.145 6.785 1 97.62 117 TYR A CA 1
ATOM 851 C C . TYR A 1 117 ? 14.266 3.521 5.5 1 97.62 117 TYR A C 1
ATOM 853 O O . TYR A 1 117 ? 13.875 2.41 5.133 1 97.62 117 TYR A O 1
ATOM 861 N N . VAL A 1 118 ? 15.117 4.23 4.863 1 98 118 VAL A N 1
ATOM 862 C CA . VAL A 1 118 ? 15.688 3.693 3.631 1 98 118 VAL A CA 1
ATOM 863 C C . VAL A 1 118 ? 16.547 2.475 3.945 1 98 118 VAL A C 1
ATOM 865 O O . VAL A 1 118 ? 16.906 1.707 3.045 1 98 118 VAL A O 1
ATOM 868 N N . SER A 1 119 ? 16.844 2.23 5.23 1 96.56 119 SER A N 1
ATOM 869 C CA . SER A 1 119 ? 17.531 1.016 5.66 1 96.56 119 SER A CA 1
ATOM 870 C C . SER A 1 119 ? 16.703 -0.225 5.359 1 96.56 119 SER A C 1
ATOM 872 O O . SER A 1 119 ? 17.219 -1.34 5.324 1 96.56 119 SER A O 1
ATOM 874 N N . LYS A 1 120 ? 15.422 -0.069 5.121 1 96.62 120 LYS A N 1
ATOM 875 C CA . LYS A 1 120 ? 14.508 -1.181 4.879 1 96.62 120 LYS A CA 1
ATOM 876 C C . LYS A 1 120 ? 14 -1.171 3.441 1 96.62 120 LYS A C 1
ATOM 878 O O . LYS A 1 120 ? 13.164 -1.997 3.068 1 96.62 120 LYS A O 1
ATOM 883 N N . ARG A 1 121 ? 14.453 -0.204 2.678 1 97.81 121 ARG A N 1
ATOM 884 C CA . ARG A 1 121 ? 14.07 -0.182 1.271 1 97.81 121 ARG A CA 1
ATOM 885 C C . ARG A 1 121 ? 14.609 -1.402 0.535 1 97.81 121 ARG A C 1
ATOM 887 O O . ARG A 1 121 ? 15.789 -1.743 0.667 1 97.81 121 ARG A O 1
ATOM 894 N N . ALA A 1 122 ? 13.711 -2.098 -0.193 1 97.94 122 ALA A N 1
ATOM 895 C CA . ALA A 1 122 ? 14.227 -3.174 -1.039 1 97.94 122 ALA A CA 1
ATOM 896 C C . ALA A 1 122 ? 15.383 -2.684 -1.908 1 97.94 122 ALA A C 1
ATOM 898 O O . ALA A 1 122 ? 15.336 -1.577 -2.449 1 97.94 122 ALA A O 1
ATOM 899 N N . THR A 1 123 ? 16.344 -3.488 -2.129 1 97.88 123 THR A N 1
ATOM 900 C CA . THR A 1 123 ? 17.547 -3.062 -2.816 1 97.88 123 THR A CA 1
ATOM 901 C C . THR A 1 123 ? 17.281 -2.816 -4.297 1 97.88 123 THR A C 1
ATOM 903 O O . THR A 1 123 ? 17.984 -2.053 -4.949 1 97.88 123 THR A O 1
ATOM 906 N N . TRP A 1 124 ? 16.297 -3.4 -4.848 1 98.19 124 TRP A N 1
ATOM 907 C CA . TRP A 1 124 ? 15.984 -3.266 -6.266 1 98.19 124 TRP A CA 1
ATOM 908 C C . TRP A 1 124 ? 15.086 -2.061 -6.508 1 98.19 124 TRP A C 1
ATOM 910 O O . TRP A 1 124 ? 14.797 -1.716 -7.656 1 98.19 124 TRP A O 1
ATOM 920 N N . LEU A 1 125 ? 14.508 -1.464 -5.504 1 98 125 LEU A N 1
ATOM 921 C CA . LEU A 1 125 ? 13.695 -0.254 -5.613 1 98 125 LEU A CA 1
ATOM 922 C C . LEU A 1 125 ? 14.578 0.991 -5.617 1 98 125 LEU A C 1
ATOM 924 O O . LEU A 1 125 ? 15.297 1.252 -4.648 1 98 125 LEU A O 1
ATOM 928 N N . PRO A 1 126 ? 14.531 1.764 -6.648 1 97.94 126 PRO A N 1
ATOM 929 C CA . PRO A 1 126 ? 15.414 2.932 -6.707 1 97.94 126 PRO A CA 1
ATOM 930 C C . PRO A 1 126 ? 15.016 4.023 -5.719 1 97.94 126 PRO A C 1
ATOM 932 O O . PRO A 1 126 ? 13.828 4.195 -5.426 1 97.94 126 PRO A O 1
ATOM 935 N N . ALA A 1 127 ? 16 4.762 -5.277 1 98.06 127 ALA A N 1
ATOM 936 C CA . ALA A 1 127 ? 15.773 5.969 -4.488 1 98.06 127 ALA A CA 1
ATOM 937 C C . ALA A 1 127 ? 15.133 7.066 -5.336 1 98.06 127 ALA A C 1
ATOM 939 O O . ALA A 1 127 ? 15.328 7.109 -6.551 1 98.06 127 ALA A O 1
ATOM 940 N N . LEU A 1 128 ? 14.367 7.895 -4.633 1 98.12 128 LEU A N 1
ATOM 941 C CA . LEU A 1 128 ? 13.891 9.102 -5.297 1 98.12 128 LEU A CA 1
ATOM 942 C C . LEU A 1 128 ? 15.023 10.109 -5.48 1 98.12 128 LEU A C 1
ATOM 944 O O . LEU A 1 128 ? 15.664 10.508 -4.508 1 98.12 128 LEU A O 1
ATOM 948 N N . ALA A 1 129 ? 15.219 10.461 -6.699 1 97 129 ALA A N 1
ATOM 949 C CA . ALA A 1 129 ? 16.344 11.336 -7.027 1 97 129 ALA A CA 1
ATOM 950 C C . ALA A 1 129 ? 16.188 12.703 -6.359 1 97 129 ALA A C 1
ATOM 952 O O . ALA A 1 129 ? 15.133 13.328 -6.453 1 97 129 ALA A O 1
ATOM 953 N N . GLY A 1 130 ? 17.234 13.062 -5.703 1 97.88 130 GLY A N 1
ATOM 954 C CA . GLY A 1 130 ? 17.297 14.414 -5.184 1 97.88 130 GLY A CA 1
ATOM 955 C C . GLY A 1 130 ? 16.531 14.594 -3.891 1 97.88 130 GLY A C 1
ATOM 956 O O . GLY A 1 130 ? 16.328 15.727 -3.428 1 97.88 130 GLY A O 1
ATOM 957 N N . LYS A 1 131 ? 16.047 13.602 -3.32 1 98.5 131 LYS A N 1
ATOM 958 C CA . LYS A 1 131 ? 15.242 13.711 -2.111 1 98.5 131 LYS A CA 1
ATOM 959 C C . LYS A 1 131 ? 16.031 13.273 -0.879 1 98.5 131 LYS A C 1
ATOM 961 O O . LYS A 1 131 ? 17.047 12.594 -0.999 1 98.5 131 LYS A O 1
ATOM 966 N N . GLY A 1 132 ? 15.562 13.781 0.286 1 98.38 132 GLY A N 1
ATOM 967 C CA . GLY A 1 132 ? 16.172 13.328 1.521 1 98.38 132 GLY A CA 1
ATOM 968 C C . GLY A 1 132 ? 16.125 11.82 1.69 1 98.38 132 GLY A C 1
ATOM 969 O O . GLY A 1 132 ? 15.148 11.18 1.314 1 98.38 132 GLY A O 1
ATOM 970 N N . GLN A 1 133 ? 17.266 11.273 2.146 1 98.44 133 GLN A N 1
ATOM 971 C CA . GLN A 1 133 ? 17.375 9.859 2.479 1 98.44 133 GLN A CA 1
ATOM 972 C C . GLN A 1 133 ? 17.734 9.664 3.949 1 98.44 133 GLN A C 1
ATOM 974 O O . GLN A 1 133 ? 18.859 9.961 4.367 1 98.44 133 GLN A O 1
ATOM 979 N N . MET A 1 134 ? 16.719 9.156 4.695 1 97.94 134 MET A N 1
ATOM 980 C CA . MET A 1 134 ? 16.969 8.953 6.121 1 97.94 134 MET A CA 1
ATOM 981 C C . MET A 1 134 ? 16.922 7.473 6.477 1 97.94 134 MET A C 1
ATOM 983 O O . MET A 1 134 ? 15.953 6.781 6.156 1 97.94 134 MET A O 1
ATOM 987 N N . GLN A 1 135 ? 17.906 6.938 7.199 1 96.94 135 GLN A N 1
ATOM 988 C CA . GLN A 1 135 ? 17.969 5.527 7.559 1 96.94 135 GLN A CA 1
ATOM 989 C C . GLN A 1 135 ? 16.781 5.141 8.445 1 96.94 135 GLN A C 1
ATOM 991 O O . GLN A 1 135 ? 16.297 4.008 8.383 1 96.94 135 GLN A O 1
ATOM 996 N N . GLU A 1 136 ? 16.375 5.98 9.297 1 94.62 136 GLU A N 1
ATOM 997 C CA . GLU A 1 136 ? 15.18 5.906 10.141 1 94.62 136 GLU A CA 1
ATOM 998 C C . GLU A 1 136 ? 14.531 7.277 10.32 1 94.62 136 GLU A C 1
ATOM 1000 O O . GLU A 1 136 ? 14.445 8.055 9.359 1 94.62 136 GLU A O 1
ATOM 1005 N N . PHE A 1 137 ? 13.789 7.781 11.383 1 87.88 137 PHE A N 1
ATOM 1006 C CA . PHE A 1 137 ? 13.266 9.133 11.57 1 87.88 137 PHE A CA 1
ATOM 1007 C C . PHE A 1 137 ? 14.375 10.078 12.016 1 87.88 137 PHE A C 1
ATOM 1009 O O . PHE A 1 137 ? 14.258 11.297 11.867 1 87.88 137 PHE A O 1
ATOM 1016 N N . SER A 1 138 ? 15.43 9.641 12.68 1 73.06 138 SER A N 1
ATOM 1017 C CA . SER A 1 138 ? 16.562 10.453 13.109 1 73.06 138 SER A CA 1
ATOM 1018 C C . SER A 1 138 ? 17.875 9.906 12.562 1 73.06 138 SER A C 1
ATOM 1020 O O . SER A 1 138 ? 17.969 8.727 12.227 1 73.06 138 SER A O 1
ATOM 1022 N N . MET B 1 1 ? 9.93 -22.297 3.217 1 91 1 MET B N 1
ATOM 1023 C CA . MET B 1 1 ? 8.641 -21.828 2.703 1 91 1 MET B CA 1
ATOM 1024 C C . MET B 1 1 ? 8.367 -20.391 3.143 1 91 1 MET B C 1
ATOM 1026 O O . MET B 1 1 ? 8.344 -20.109 4.34 1 91 1 MET B O 1
ATOM 1030 N N . PRO B 1 2 ? 8.258 -19.516 2.182 1 96.88 2 PRO B N 1
ATOM 1031 C CA . PRO B 1 2 ? 8.016 -18.141 2.605 1 96.88 2 PRO B CA 1
ATOM 1032 C C . PRO B 1 2 ? 6.695 -17.969 3.352 1 96.88 2 PRO B C 1
ATOM 1034 O O . PRO B 1 2 ? 5.723 -18.672 3.061 1 96.88 2 PRO B O 1
ATOM 1037 N N . THR B 1 3 ? 6.688 -17.062 4.352 1 98.56 3 THR B N 1
ATOM 1038 C CA . THR B 1 3 ? 5.512 -16.781 5.164 1 98.56 3 THR B CA 1
ATOM 1039 C C . THR B 1 3 ? 5.203 -15.281 5.16 1 98.56 3 THR B C 1
ATOM 1041 O O . THR B 1 3 ? 6.082 -14.461 4.879 1 98.56 3 THR B O 1
ATOM 1044 N N . GLY B 1 4 ? 3.928 -15 5.402 1 98.56 4 GLY B N 1
ATOM 1045 C CA . GLY B 1 4 ? 3.463 -13.625 5.539 1 98.56 4 GLY B CA 1
ATOM 1046 C C . GLY B 1 4 ? 2.172 -13.508 6.328 1 98.56 4 GLY B C 1
ATOM 1047 O O . GLY B 1 4 ? 1.69 -14.492 6.887 1 98.56 4 GLY B O 1
ATOM 1048 N N . GLY B 1 5 ? 1.687 -12.25 6.438 1 98.56 5 GLY B N 1
ATOM 1049 C CA . GLY B 1 5 ? 0.462 -11.984 7.176 1 98.56 5 GLY B CA 1
ATOM 1050 C C . GLY B 1 5 ? 0.166 -10.5 7.32 1 98.56 5 GLY B C 1
ATOM 1051 O O . GLY B 1 5 ? 0.813 -9.664 6.684 1 98.56 5 GLY B O 1
ATOM 1052 N N . CYS B 1 6 ? -0.903 -10.281 8.141 1 98.38 6 CYS B N 1
ATOM 1053 C CA . CYS B 1 6 ? -1.329 -8.898 8.367 1 98.38 6 CYS B CA 1
ATOM 1054 C C . CYS B 1 6 ? -0.57 -8.289 9.539 1 98.38 6 CYS B C 1
ATOM 1056 O O . CYS B 1 6 ? 0.253 -8.953 10.172 1 98.38 6 CYS B O 1
ATOM 1058 N N . LEU B 1 7 ? -0.819 -7.066 9.773 1 96.69 7 LEU B N 1
ATOM 1059 C CA . LEU B 1 7 ? -0.097 -6.277 10.766 1 96.69 7 LEU B CA 1
ATOM 1060 C C . LEU B 1 7 ? -0.417 -6.75 12.18 1 96.69 7 LEU B C 1
ATOM 1062 O O . LEU B 1 7 ? 0.464 -6.789 13.039 1 96.69 7 LEU B O 1
ATOM 1066 N N . CYS B 1 8 ? -1.619 -7.148 12.492 1 97.75 8 CYS B N 1
ATOM 1067 C CA . CYS B 1 8 ? -2.051 -7.449 13.852 1 97.75 8 CYS B CA 1
ATOM 1068 C C . CYS B 1 8 ? -1.798 -8.914 14.195 1 97.75 8 CYS B C 1
ATOM 1070 O O . CYS B 1 8 ? -2.016 -9.336 15.336 1 97.75 8 CYS B O 1
ATOM 1072 N N . GLY B 1 9 ? -1.418 -9.672 13.227 1 97.69 9 GLY B N 1
ATOM 1073 C CA . GLY B 1 9 ? -1.044 -11.062 13.461 1 97.69 9 GLY B CA 1
ATOM 1074 C C . GLY B 1 9 ? -2.217 -12.016 13.383 1 97.69 9 GLY B C 1
ATOM 1075 O O . GLY B 1 9 ? -2.045 -13.234 13.516 1 97.69 9 GLY B O 1
ATOM 1076 N N . GLN B 1 10 ? -3.381 -11.539 13.047 1 98.38 10 GLN B N 1
ATOM 1077 C CA . GLN B 1 10 ? -4.566 -12.391 13.023 1 98.38 10 GLN B CA 1
ATOM 1078 C C . GLN B 1 10 ? -4.676 -13.141 11.695 1 98.38 10 GLN B C 1
ATOM 1080 O O . GLN B 1 10 ? -5.43 -14.109 11.586 1 98.38 10 GLN B O 1
ATOM 1085 N N . LEU B 1 11 ? -4.035 -12.695 10.711 1 98.56 11 LEU B N 1
ATOM 1086 C CA . LEU B 1 11 ? -3.938 -13.406 9.445 1 98.56 11 LEU B CA 1
ATOM 1087 C C . LEU B 1 11 ? -2.498 -13.82 9.156 1 98.56 11 LEU B C 1
ATOM 1089 O O . LEU B 1 11 ? -1.585 -12.992 9.211 1 98.56 11 LEU B O 1
ATOM 1093 N N . LYS B 1 12 ? -2.291 -15.062 8.93 1 98.75 12 LYS B N 1
ATOM 1094 C CA . LYS B 1 12 ? -1.005 -15.594 8.492 1 98.75 12 LYS B CA 1
ATOM 1095 C C . LYS B 1 12 ? -1.173 -16.516 7.285 1 98.75 12 LYS B C 1
ATOM 1097 O O . LYS B 1 12 ? -2.205 -17.172 7.137 1 98.75 12 LYS B O 1
ATOM 1102 N N . TYR B 1 13 ? -0.202 -16.562 6.453 1 98.81 13 TYR B N 1
ATOM 1103 C CA . TYR B 1 13 ? -0.21 -17.438 5.285 1 98.81 13 TYR B CA 1
ATOM 1104 C C . TYR B 1 13 ? 1.192 -17.953 4.984 1 98.81 13 TYR B C 1
ATOM 1106 O O . TYR B 1 13 ? 2.172 -17.484 5.566 1 98.81 13 TYR B O 1
ATOM 1114 N N . GLU B 1 14 ? 1.239 -18.922 4.176 1 98.81 14 GLU B N 1
ATOM 1115 C CA . GLU B 1 14 ? 2.471 -19.422 3.572 1 98.81 14 GLU B CA 1
ATOM 1116 C C . GLU B 1 14 ? 2.258 -19.797 2.105 1 98.81 14 GLU B C 1
ATOM 1118 O O . GLU B 1 14 ? 1.119 -19.953 1.658 1 98.81 14 GLU B O 1
ATOM 1123 N N . TYR B 1 15 ? 3.293 -19.797 1.332 1 98.44 15 TYR B N 1
ATOM 1124 C CA . TYR B 1 15 ? 3.236 -20.328 -0.028 1 98.44 15 TYR B CA 1
ATOM 1125 C C . TYR B 1 15 ? 4.488 -21.125 -0.357 1 98.44 15 TYR B C 1
ATOM 1127 O O . TYR B 1 15 ? 5.488 -21.062 0.365 1 9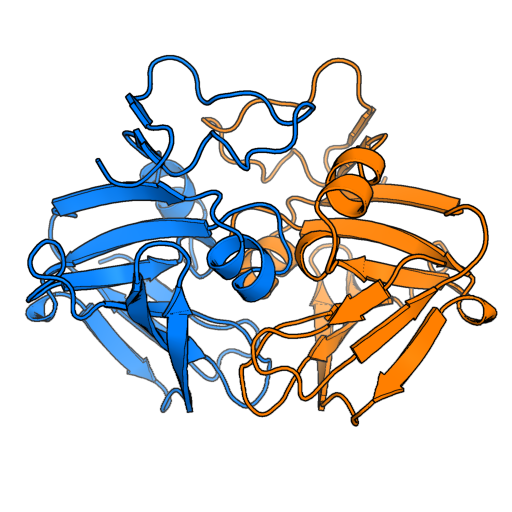8.44 15 TYR B O 1
ATOM 1135 N N . ALA B 1 16 ? 4.316 -21.938 -1.414 1 97.5 16 ALA B N 1
ATOM 1136 C CA . ALA B 1 16 ? 5.398 -22.844 -1.796 1 97.5 16 ALA B CA 1
ATOM 1137 C C . ALA B 1 16 ? 5.676 -22.766 -3.295 1 97.5 16 ALA B C 1
ATOM 1139 O O . ALA B 1 16 ? 4.875 -22.203 -4.051 1 97.5 16 ALA B O 1
ATOM 1140 N N . GLY B 1 17 ? 6.867 -23.297 -3.705 1 95.12 17 GLY B N 1
ATOM 1141 C CA . GLY B 1 17 ? 7.211 -23.359 -5.117 1 95.12 17 GLY B CA 1
ATOM 1142 C C . GLY B 1 17 ? 7.668 -22.031 -5.676 1 95.12 17 GLY B C 1
ATOM 1143 O O . GLY B 1 17 ? 7.676 -21.016 -4.969 1 95.12 17 GLY B O 1
ATOM 1144 N N . GLU B 1 18 ? 8.07 -22.031 -6.938 1 95.38 18 GLU B N 1
ATOM 1145 C CA . GLU B 1 18 ? 8.516 -20.828 -7.625 1 95.38 18 GLU B CA 1
ATOM 1146 C C . GLU B 1 18 ? 7.332 -20.031 -8.156 1 95.38 18 GLU B C 1
ATOM 1148 O O . GLU B 1 18 ? 6.422 -20.578 -8.773 1 95.38 18 GLU B O 1
ATOM 1153 N N . PRO B 1 19 ? 7.336 -18.734 -7.879 1 97.75 19 PRO B N 1
ATOM 1154 C CA . PRO B 1 19 ? 6.281 -17.922 -8.484 1 97.75 19 PRO B CA 1
ATOM 1155 C C . PRO B 1 19 ? 6.273 -18 -10.008 1 97.75 19 PRO B C 1
ATOM 1157 O O . PRO B 1 19 ? 7.336 -18.109 -10.625 1 97.75 19 PRO B O 1
ATOM 1160 N N . VAL B 1 20 ? 5.098 -17.938 -10.523 1 96.88 20 VAL B N 1
ATOM 1161 C CA . VAL B 1 20 ? 4.98 -17.953 -11.977 1 96.88 20 VAL B CA 1
ATOM 1162 C C . VAL B 1 20 ? 5.297 -16.578 -12.531 1 96.88 20 VAL B C 1
ATOM 1164 O O . VAL B 1 20 ? 5.668 -16.438 -13.703 1 96.88 20 VAL B O 1
ATOM 1167 N N . MET B 1 21 ? 5.172 -15.57 -11.75 1 97.06 21 MET B N 1
ATOM 1168 C CA . MET B 1 21 ? 5.438 -14.188 -12.141 1 97.06 21 MET B CA 1
ATOM 1169 C C . MET B 1 21 ? 5.594 -13.297 -10.914 1 97.06 21 MET B C 1
ATOM 1171 O O . MET B 1 21 ? 5.062 -13.602 -9.844 1 97.06 21 MET B O 1
ATOM 1175 N N . LYS B 1 22 ? 6.383 -12.305 -11.047 1 98.25 22 LYS B N 1
ATOM 1176 C CA . LYS B 1 22 ? 6.445 -11.172 -10.125 1 98.25 22 LYS B CA 1
ATOM 1177 C C . LYS B 1 22 ? 6.273 -9.852 -10.859 1 98.25 22 LYS B C 1
ATOM 1179 O O . LYS B 1 22 ? 6.926 -9.617 -11.883 1 98.25 22 LYS B O 1
ATOM 1184 N N . ALA B 1 23 ? 5.406 -9.008 -10.391 1 98.31 23 ALA B N 1
ATOM 1185 C CA . ALA B 1 23 ? 5.055 -7.805 -11.141 1 98.31 23 ALA B CA 1
ATOM 1186 C C . ALA B 1 23 ? 4.648 -6.672 -10.203 1 98.31 23 ALA B C 1
ATOM 1188 O O . ALA B 1 23 ? 4.094 -6.918 -9.125 1 98.31 23 ALA B O 1
ATOM 1189 N N . THR B 1 24 ? 4.93 -5.453 -10.602 1 98.38 24 THR B N 1
ATOM 1190 C CA . THR B 1 24 ? 4.367 -4.246 -10.008 1 98.38 24 THR B CA 1
ATOM 1191 C C . THR B 1 24 ? 3.225 -3.705 -10.867 1 98.38 24 THR B C 1
ATOM 1193 O O . THR B 1 24 ? 3.312 -3.697 -12.094 1 98.38 24 THR B O 1
ATOM 1196 N N . CYS B 1 25 ? 2.184 -3.287 -10.25 1 97.81 25 CYS B N 1
ATOM 1197 C CA . CYS B 1 25 ? 1.058 -2.717 -10.984 1 97.81 25 CYS B CA 1
ATOM 1198 C C . CYS B 1 25 ? 0.706 -1.332 -10.453 1 97.81 25 CYS B C 1
ATOM 1200 O O . CYS B 1 25 ? 0.418 -1.174 -9.266 1 97.81 25 CYS B O 1
ATOM 1202 N N . HIS B 1 26 ? 0.625 -0.366 -11.328 1 97.56 26 HIS B N 1
ATOM 1203 C CA . HIS B 1 26 ? 0.407 1.031 -10.977 1 97.56 26 HIS B CA 1
ATOM 1204 C C . HIS B 1 26 ? -1.043 1.44 -11.211 1 97.56 26 HIS B C 1
ATOM 1206 O O . HIS B 1 26 ? -1.386 2.619 -11.094 1 97.56 26 HIS B O 1
ATOM 1212 N N . CYS B 1 27 ? -1.961 0.553 -11.516 1 96.69 27 CYS B N 1
ATOM 1213 C CA . CYS B 1 27 ? -3.32 0.968 -11.844 1 96.69 27 CYS B CA 1
ATOM 1214 C C . CYS B 1 27 ? -3.982 1.656 -10.656 1 96.69 27 CYS B C 1
ATOM 1216 O O . CYS B 1 27 ? -3.484 1.582 -9.531 1 96.69 27 CYS B O 1
ATOM 1218 N N . VAL B 1 28 ? -5.082 2.33 -10.922 1 95.62 28 VAL B N 1
ATOM 1219 C CA . VAL B 1 28 ? -5.75 3.143 -9.906 1 95.62 28 VAL B CA 1
ATOM 1220 C C . VAL B 1 28 ? -6.246 2.25 -8.773 1 95.62 28 VAL B C 1
ATOM 1222 O O . VAL B 1 28 ? -6.133 2.607 -7.602 1 95.62 28 VAL B O 1
ATOM 1225 N N . THR B 1 29 ? -6.719 1.122 -9.07 1 96.19 29 THR B N 1
ATOM 1226 C CA . THR B 1 29 ? -7.238 0.215 -8.055 1 96.19 29 THR B CA 1
ATOM 1227 C C . THR B 1 29 ? -6.121 -0.238 -7.113 1 96.19 29 THR B C 1
ATOM 1229 O O . THR B 1 29 ? -6.285 -0.227 -5.891 1 96.19 29 THR B O 1
ATOM 1232 N N . CYS B 1 30 ? -4.973 -0.611 -7.676 1 96.88 30 CYS B N 1
ATOM 1233 C CA . CYS B 1 30 ? -3.852 -1.051 -6.852 1 96.88 30 CYS B CA 1
ATOM 1234 C C . CYS B 1 30 ? -3.342 0.085 -5.973 1 96.88 30 CYS B C 1
ATOM 1236 O O . CYS B 1 30 ? -2.893 -0.148 -4.848 1 96.88 30 CYS B O 1
ATOM 1238 N N . ARG B 1 31 ? -3.424 1.265 -6.566 1 97.06 31 ARG B N 1
ATOM 1239 C CA . ARG B 1 31 ? -3.053 2.439 -5.785 1 97.06 31 ARG B CA 1
ATOM 1240 C C . ARG B 1 31 ? -3.965 2.604 -4.574 1 97.06 31 ARG B C 1
ATOM 1242 O O . ARG B 1 31 ? -3.488 2.795 -3.453 1 97.06 31 ARG B O 1
ATOM 1249 N N . HIS B 1 32 ? -5.23 2.451 -4.742 1 96.69 32 HIS B N 1
ATOM 1250 C CA . HIS B 1 32 ? -6.18 2.584 -3.641 1 96.69 32 HIS B CA 1
ATOM 1251 C C . HIS B 1 32 ? -6.043 1.428 -2.656 1 96.69 32 HIS B C 1
ATOM 1253 O O . HIS B 1 32 ? -6.023 1.642 -1.441 1 96.69 32 HIS B O 1
ATOM 1259 N N . VAL B 1 33 ? -5.902 0.25 -3.1 1 96.38 33 VAL B N 1
ATOM 1260 C CA . VAL B 1 33 ? -5.805 -0.937 -2.256 1 96.38 33 VAL B CA 1
ATOM 1261 C C . VAL B 1 33 ? -4.621 -0.798 -1.301 1 96.38 33 VAL B C 1
ATOM 1263 O O . VAL B 1 33 ? -4.73 -1.121 -0.116 1 96.38 33 VAL B O 1
ATOM 1266 N N . SER B 1 34 ? -3.58 -0.347 -1.803 1 96.38 34 SER B N 1
ATOM 1267 C CA . SER B 1 34 ? -2.35 -0.288 -1.021 1 96.38 34 SER B CA 1
ATOM 1268 C C . SER B 1 34 ? -2.277 0.998 -0.203 1 96.38 34 SER B C 1
ATOM 1270 O O . SER B 1 34 ? -1.522 1.079 0.769 1 96.38 34 SER B O 1
ATOM 1272 N N . GLY B 1 35 ? -3.074 2.023 -0.584 1 95.12 35 GLY B N 1
ATOM 1273 C CA . GLY B 1 35 ? -2.836 3.348 -0.035 1 95.12 35 GLY B CA 1
ATOM 1274 C C . GLY B 1 35 ? -1.488 3.924 -0.43 1 95.12 35 GLY B C 1
ATOM 1275 O O . GLY B 1 35 ? -1.12 5.012 0.012 1 95.12 35 GLY B O 1
ATOM 1276 N N . SER B 1 36 ? -0.732 3.184 -1.148 1 97.44 36 SER B N 1
ATOM 1277 C CA . SER B 1 36 ? 0.58 3.559 -1.667 1 97.44 36 SER B CA 1
ATOM 1278 C C . SER B 1 36 ? 0.501 3.947 -3.141 1 97.44 36 SER B C 1
ATOM 1280 O O . SER B 1 36 ? -0.458 4.594 -3.566 1 97.44 36 SER B O 1
ATOM 1282 N N . LEU B 1 37 ? 1.544 3.674 -3.895 1 98.06 37 LEU B N 1
ATOM 1283 C CA . LEU B 1 37 ? 1.578 4.113 -5.285 1 98.06 37 LEU B CA 1
ATOM 1284 C C . LEU B 1 37 ? 1.366 2.938 -6.23 1 98.06 37 LEU B C 1
ATOM 1286 O O . LEU B 1 37 ? 1.099 3.133 -7.422 1 98.06 37 LEU B O 1
ATOM 1290 N N . PHE B 1 38 ? 1.519 1.756 -5.738 1 98.19 38 PHE B N 1
ATOM 1291 C CA . PHE B 1 38 ? 1.392 0.525 -6.508 1 98.19 38 PHE B CA 1
ATOM 1292 C C . PHE B 1 38 ? 1.291 -0.684 -5.586 1 98.19 38 PHE B C 1
ATOM 1294 O O . PHE B 1 38 ? 1.393 -0.549 -4.363 1 98.19 38 PHE B O 1
ATOM 1301 N N . THR B 1 39 ? 0.966 -1.822 -6.125 1 97.94 39 THR B N 1
ATOM 1302 C CA . THR B 1 39 ? 1.209 -3.096 -5.453 1 97.94 39 THR B CA 1
ATOM 1303 C C . THR B 1 39 ? 2.342 -3.857 -6.133 1 97.94 39 THR B C 1
ATOM 1305 O O . THR B 1 39 ? 2.586 -3.68 -7.328 1 97.94 39 THR B O 1
ATOM 1308 N N . THR B 1 40 ? 3.068 -4.523 -5.406 1 98.38 40 THR B N 1
ATOM 1309 C CA . THR B 1 40 ? 3.996 -5.535 -5.898 1 98.38 40 THR B CA 1
ATOM 1310 C C . THR B 1 40 ? 3.467 -6.938 -5.613 1 98.38 40 THR B C 1
ATOM 1312 O O . THR B 1 40 ? 3.174 -7.277 -4.465 1 98.38 40 THR B O 1
ATOM 1315 N N . ASN B 1 41 ? 3.398 -7.73 -6.66 1 98.5 41 ASN B N 1
ATOM 1316 C CA . ASN B 1 41 ? 2.654 -8.984 -6.602 1 98.5 41 ASN B CA 1
ATOM 1317 C C . ASN B 1 41 ? 3.551 -10.18 -6.898 1 98.5 41 ASN B C 1
ATOM 1319 O O . ASN B 1 41 ? 4.293 -10.18 -7.883 1 98.5 41 ASN B O 1
ATOM 1323 N N . ILE B 1 42 ? 3.482 -11.125 -6.016 1 98.56 42 ILE B N 1
ATOM 1324 C CA . ILE B 1 42 ? 4.047 -12.453 -6.234 1 98.56 42 ILE B CA 1
ATOM 1325 C C . ILE B 1 42 ? 2.945 -13.422 -6.668 1 98.56 42 ILE B C 1
ATOM 1327 O O . ILE B 1 42 ? 2.047 -13.734 -5.883 1 98.56 42 ILE B O 1
ATOM 1331 N N . VAL B 1 43 ? 3.041 -13.883 -7.895 1 98.5 43 VAL B N 1
ATOM 1332 C CA . VAL B 1 43 ? 1.984 -14.703 -8.477 1 98.5 43 VAL B CA 1
ATOM 1333 C C . VAL B 1 43 ? 2.359 -16.188 -8.367 1 98.5 43 VAL B C 1
ATOM 1335 O O . VAL B 1 43 ? 3.365 -16.625 -8.93 1 98.5 43 VAL B O 1
ATOM 1338 N N . VAL B 1 44 ? 1.499 -16.922 -7.668 1 98.44 44 VAL B N 1
ATOM 1339 C CA . VAL B 1 44 ? 1.781 -18.344 -7.449 1 98.44 44 VAL B CA 1
ATOM 1340 C C . VAL B 1 44 ? 0.564 -19.172 -7.844 1 98.44 44 VAL B C 1
ATOM 1342 O O . VAL B 1 44 ? -0.567 -18.688 -7.812 1 98.44 44 VAL B O 1
ATOM 1345 N N . PRO B 1 45 ? 0.788 -20.438 -8.234 1 98 45 PRO B N 1
ATOM 1346 C CA . PRO B 1 45 ? -0.388 -21.297 -8.383 1 98 45 PRO B CA 1
ATOM 1347 C C . PRO B 1 45 ? -1.255 -21.344 -7.129 1 98 45 PRO B C 1
ATOM 1349 O O . PRO B 1 45 ? -0.73 -21.375 -6.012 1 98 45 PRO B O 1
ATOM 1352 N N . GLU B 1 46 ? -2.518 -21.312 -7.344 1 96.81 46 GLU B N 1
ATOM 1353 C CA . GLU B 1 46 ? -3.457 -21.234 -6.23 1 96.81 46 GLU B CA 1
ATOM 1354 C C . GLU B 1 46 ? -3.215 -22.359 -5.223 1 96.81 46 GLU B C 1
ATOM 1356 O O . GLU B 1 46 ? -3.338 -22.141 -4.012 1 96.81 46 GLU B O 1
ATOM 1361 N N . GLY B 1 47 ? -2.893 -23.5 -5.633 1 97 47 GLY B N 1
ATOM 1362 C CA . GLY B 1 47 ? -2.645 -24.641 -4.766 1 97 47 GLY B CA 1
ATOM 1363 C C . GLY B 1 47 ? -1.4 -24.484 -3.912 1 97 47 GLY B C 1
ATOM 1364 O O . GLY B 1 47 ? -1.2 -25.234 -2.953 1 97 47 GLY B O 1
ATOM 1365 N N . ASN B 1 48 ? -0.541 -23.547 -4.227 1 98.25 48 ASN B N 1
ATOM 1366 C CA . ASN B 1 48 ? 0.716 -23.328 -3.516 1 98.25 48 ASN B CA 1
ATOM 1367 C C . ASN B 1 48 ? 0.577 -22.281 -2.424 1 98.25 48 ASN B C 1
ATOM 1369 O O . ASN B 1 48 ? 1.528 -22.016 -1.688 1 98.25 48 ASN B O 1
ATOM 1373 N N . PHE B 1 49 ? -0.57 -21.688 -2.334 1 98.69 49 PHE B N 1
ATOM 1374 C CA . PHE B 1 49 ? -0.853 -20.656 -1.339 1 98.69 49 PHE B CA 1
ATOM 1375 C C . PHE B 1 49 ? -1.843 -21.172 -0.299 1 98.69 49 PHE B C 1
ATOM 1377 O O . PHE B 1 49 ? -2.84 -21.812 -0.644 1 98.69 49 PHE B O 1
ATOM 1384 N N . LYS B 1 50 ? -1.548 -20.797 0.994 1 98.56 50 LYS B N 1
ATOM 1385 C CA . LYS B 1 50 ? -2.438 -21.234 2.064 1 98.56 50 LYS B CA 1
ATOM 1386 C C . LYS B 1 50 ? -2.463 -20.219 3.209 1 98.56 50 LYS B C 1
ATOM 1388 O O . LYS B 1 50 ? -1.412 -19.828 3.711 1 98.56 50 LYS B O 1
ATOM 1393 N N . VAL B 1 51 ? -3.713 -19.859 3.592 1 98.75 51 VAL B N 1
ATOM 1394 C CA . VAL B 1 51 ? -3.863 -19.156 4.859 1 98.75 51 VAL B CA 1
ATOM 1395 C C . VAL B 1 51 ? -3.752 -20.141 6.02 1 98.75 51 VAL B C 1
ATOM 1397 O O . VAL B 1 51 ? -4.48 -21.125 6.07 1 98.75 51 VAL B O 1
ATOM 1400 N N . THR B 1 52 ? -2.854 -19.812 6.926 1 98.75 52 THR B N 1
ATOM 1401 C CA . THR B 1 52 ? -2.561 -20.781 7.984 1 98.75 52 THR B CA 1
ATOM 1402 C C . THR B 1 52 ? -3.17 -20.328 9.305 1 98.75 52 THR B C 1
ATOM 1404 O O . THR B 1 52 ? -3.246 -21.109 10.258 1 98.75 52 THR B O 1
ATOM 1407 N N . LYS B 1 53 ? -3.529 -19.156 9.414 1 98.75 53 LYS B N 1
ATOM 1408 C CA . LYS B 1 53 ? -4.188 -18.594 10.594 1 98.75 53 LYS B CA 1
ATOM 1409 C C . LYS B 1 53 ? -5.207 -17.531 10.195 1 98.75 53 LYS B C 1
ATOM 1411 O O . LYS B 1 53 ? -4.914 -16.656 9.383 1 98.75 53 LYS B O 1
ATOM 1416 N N . GLY B 1 54 ? -6.406 -17.594 10.781 1 98.69 54 GLY B N 1
ATOM 1417 C CA . GLY B 1 54 ? -7.441 -16.594 10.57 1 98.69 54 GLY B CA 1
ATOM 1418 C C . GLY B 1 54 ? -8.242 -16.812 9.305 1 98.69 54 GLY B C 1
ATOM 1419 O O . GLY B 1 54 ? -7.992 -17.766 8.562 1 98.69 54 GLY B O 1
ATOM 1420 N N . THR B 1 55 ? -9.266 -16.031 9.156 1 98.5 55 THR B N 1
ATOM 1421 C CA . THR B 1 55 ? -10.109 -15.992 7.969 1 98.5 55 THR B CA 1
ATOM 1422 C C . THR B 1 55 ? -10.18 -14.578 7.398 1 98.5 55 THR B C 1
ATOM 1424 O O . THR B 1 55 ? -10.75 -13.68 8.016 1 98.5 55 THR B O 1
ATOM 1427 N N . PRO B 1 56 ? -9.641 -14.43 6.207 1 98.75 56 PRO B N 1
ATOM 1428 C CA . PRO B 1 56 ? -9.695 -13.078 5.641 1 98.75 56 PRO B CA 1
ATOM 1429 C C . PRO B 1 56 ? -11.117 -12.664 5.238 1 98.75 56 PRO B C 1
ATOM 1431 O O . PRO B 1 56 ? -11.898 -13.508 4.793 1 98.75 56 PRO B O 1
ATOM 1434 N N . LYS B 1 57 ? -11.391 -11.414 5.43 1 98.62 57 LYS B N 1
ATOM 1435 C CA . LYS B 1 57 ? -12.523 -10.805 4.738 1 98.62 57 LYS B CA 1
ATOM 1436 C C . LYS B 1 57 ? -12.188 -10.516 3.277 1 98.62 57 LYS B C 1
ATOM 1438 O O . LYS B 1 57 ? -11.008 -10.391 2.92 1 98.62 57 LYS B O 1
ATOM 1443 N N . THR B 1 58 ? -13.242 -10.469 2.486 1 98.62 58 THR B N 1
ATOM 1444 C CA . THR B 1 58 ? -12.953 -10.242 1.073 1 98.62 58 THR B CA 1
ATOM 1445 C C . THR B 1 58 ? -13.797 -9.102 0.525 1 98.62 58 THR B C 1
ATOM 1447 O O . THR B 1 58 ? -14.867 -8.797 1.061 1 98.62 58 THR B O 1
ATOM 1450 N N . TYR B 1 59 ? -13.328 -8.445 -0.445 1 98.56 59 TYR B N 1
ATOM 1451 C CA . TYR B 1 59 ? -14.016 -7.453 -1.262 1 98.56 59 TYR B CA 1
ATOM 1452 C C . TYR B 1 59 ? -13.633 -7.594 -2.73 1 98.56 59 TYR B C 1
ATOM 1454 O O . TYR B 1 59 ? -12.453 -7.727 -3.059 1 98.56 59 TYR B O 1
ATOM 1462 N N . ALA B 1 60 ? -14.625 -7.566 -3.535 1 98 60 ALA B N 1
ATOM 1463 C CA . ALA B 1 60 ? -14.383 -7.691 -4.969 1 98 60 ALA B CA 1
ATOM 1464 C C . ALA B 1 60 ? -14.828 -6.438 -5.715 1 98 60 ALA B C 1
ATOM 1466 O O . ALA B 1 60 ? -15.844 -5.828 -5.371 1 98 60 ALA B O 1
ATOM 1467 N N . THR B 1 61 ? -14.094 -6.078 -6.676 1 96.44 61 THR B N 1
ATOM 1468 C CA . THR B 1 61 ? -14.438 -4.949 -7.535 1 96.44 61 THR B CA 1
ATOM 1469 C C . THR B 1 61 ? -13.797 -5.098 -8.906 1 96.44 61 THR B C 1
ATOM 1471 O O . THR B 1 61 ? -12.922 -5.945 -9.102 1 96.44 61 THR B O 1
ATOM 1474 N N . THR B 1 62 ? -14.289 -4.309 -9.844 1 94.62 62 THR B N 1
ATOM 1475 C CA . THR B 1 62 ? -13.719 -4.285 -11.188 1 94.62 62 THR B CA 1
ATOM 1476 C C . THR B 1 62 ? -12.594 -3.254 -11.281 1 94.62 62 THR B C 1
ATOM 1478 O O . THR B 1 62 ? -12.758 -2.111 -10.844 1 94.62 62 THR B O 1
ATOM 1481 N N . GLN B 1 63 ? -11.5 -3.715 -11.727 1 90.62 63 GLN B N 1
ATOM 1482 C CA . GLN B 1 63 ? -10.375 -2.801 -11.859 1 90.62 63 GLN B CA 1
ATOM 1483 C C . GLN B 1 63 ? -10.375 -2.135 -13.234 1 90.62 63 GLN B C 1
ATOM 1485 O O . GLN B 1 63 ? -11.312 -2.309 -14.016 1 90.62 63 GLN B O 1
ATOM 1490 N N . ASP B 1 64 ? -9.367 -1.359 -13.555 1 85.62 64 ASP B N 1
ATOM 1491 C CA . ASP B 1 64 ? -9.258 -0.497 -14.727 1 85.62 64 ASP B CA 1
ATOM 1492 C C . ASP B 1 64 ? -9.344 -1.311 -16.016 1 85.62 64 ASP B C 1
ATOM 1494 O O . ASP B 1 64 ? -9.891 -0.84 -17.016 1 85.62 64 ASP B O 1
ATOM 1498 N N . SER B 1 65 ? -8.875 -2.496 -15.984 1 87.38 65 SER B N 1
ATOM 1499 C CA . SER B 1 65 ? -8.836 -3.342 -17.172 1 87.38 65 SER B CA 1
ATOM 1500 C C . SER B 1 65 ? -10.203 -3.963 -17.453 1 87.38 65 SER B C 1
ATOM 1502 O O . SER B 1 65 ? -10.422 -4.531 -18.531 1 87.38 65 SER B O 1
ATOM 1504 N N . GLY B 1 66 ? -11.047 -3.916 -16.547 1 91.06 66 GLY B N 1
ATOM 1505 C CA . GLY B 1 66 ? -12.297 -4.645 -16.641 1 91.06 66 GLY B CA 1
ATOM 1506 C C . GLY B 1 66 ? -12.273 -5.965 -15.891 1 91.06 66 GLY B C 1
ATOM 1507 O O . GLY B 1 66 ? -13.32 -6.59 -15.695 1 91.06 66 GLY B O 1
ATOM 1508 N N . MET B 1 67 ? -11.117 -6.348 -15.484 1 92.69 67 MET B N 1
ATOM 1509 C CA . MET B 1 67 ? -10.977 -7.566 -14.688 1 92.69 67 MET B CA 1
ATOM 1510 C C . MET B 1 67 ? -11.555 -7.371 -13.289 1 92.69 67 MET B C 1
ATOM 1512 O O . MET B 1 67 ? -11.359 -6.32 -12.672 1 92.69 67 MET B O 1
ATOM 1516 N N . ASN B 1 68 ? -12.25 -8.438 -12.859 1 95.69 68 ASN B N 1
ATOM 1517 C CA . ASN B 1 68 ? -12.656 -8.438 -11.453 1 95.69 68 ASN B CA 1
ATOM 1518 C C . ASN B 1 68 ? -11.547 -8.977 -10.555 1 95.69 68 ASN B C 1
ATOM 1520 O O . ASN B 1 68 ? -10.977 -10.031 -10.828 1 95.69 68 ASN B O 1
ATOM 1524 N N . LEU B 1 69 ? -11.281 -8.258 -9.531 1 96.38 69 LEU B N 1
ATOM 1525 C CA . LEU B 1 69 ? -10.336 -8.688 -8.508 1 96.38 69 LEU B CA 1
ATOM 1526 C C . LEU B 1 69 ? -11.031 -8.836 -7.16 1 96.38 69 LEU B C 1
ATOM 1528 O O . LEU B 1 69 ? -11.859 -8 -6.789 1 96.38 69 LEU B O 1
ATOM 1532 N N . LYS B 1 70 ? -10.773 -9.945 -6.57 1 98 70 LYS B N 1
ATOM 1533 C CA . LYS B 1 70 ? -11.203 -10.164 -5.191 1 98 70 LYS B CA 1
ATOM 1534 C C . LYS B 1 70 ? -10.023 -10.062 -4.23 1 98 70 LYS B C 1
ATOM 1536 O O . LYS B 1 70 ? -9.094 -10.867 -4.297 1 98 70 LYS B O 1
ATOM 1541 N N . TYR B 1 71 ? -10.109 -9.117 -3.328 1 98.44 71 TYR B N 1
ATOM 1542 C CA . TYR B 1 71 ? -9.047 -8.859 -2.363 1 98.44 71 TYR B CA 1
ATOM 1543 C C . TYR B 1 71 ? -9.336 -9.562 -1.039 1 98.44 71 TYR B C 1
ATOM 1545 O O . TYR B 1 71 ? -10.477 -9.586 -0.581 1 98.44 71 TYR B O 1
ATOM 1553 N N . SER B 1 72 ? -8.336 -10.141 -0.447 1 98.81 72 SER B N 1
ATOM 1554 C CA . SER B 1 72 ? -8.391 -10.734 0.888 1 98.81 72 SER B CA 1
ATOM 1555 C C . SER B 1 72 ? -7.641 -9.875 1.9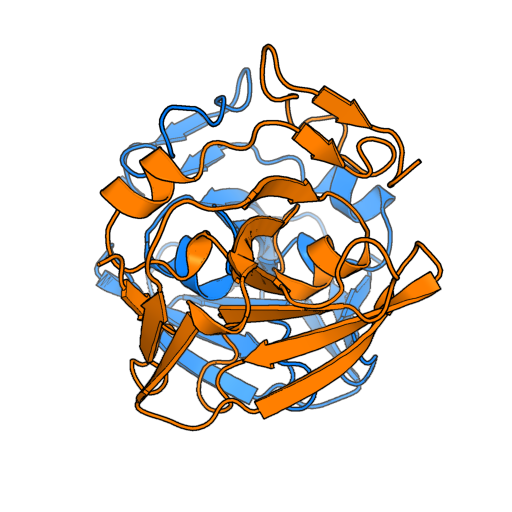02 1 98.81 72 SER B C 1
ATOM 1557 O O . SER B 1 72 ? -6.465 -9.562 1.708 1 98.81 72 SER B O 1
ATOM 1559 N N . PHE B 1 73 ? -8.328 -9.531 3.016 1 98.81 73 PHE B N 1
ATOM 1560 C CA . PHE B 1 73 ? -7.699 -8.625 3.973 1 98.81 73 PHE B CA 1
ATOM 1561 C C . PHE B 1 73 ? -8.156 -8.938 5.395 1 98.81 73 PHE B C 1
ATOM 1563 O O . PHE B 1 73 ? -9.141 -9.656 5.59 1 98.81 73 PHE B O 1
ATOM 1570 N N . CYS B 1 74 ? -7.414 -8.469 6.344 1 98.75 74 CYS B N 1
ATOM 1571 C CA . CYS B 1 74 ? -7.727 -8.672 7.758 1 98.75 74 CYS B CA 1
ATOM 1572 C C . CYS B 1 74 ? -8.82 -7.715 8.219 1 98.75 74 CYS B C 1
ATOM 1574 O O . CYS B 1 74 ? -8.703 -6.5 8.039 1 98.75 74 CYS B O 1
ATOM 1576 N N . GLU B 1 75 ? -9.797 -8.203 8.82 1 97.88 75 GLU B N 1
ATOM 1577 C CA . GLU B 1 75 ? -10.914 -7.383 9.289 1 97.88 75 GLU B CA 1
ATOM 1578 C C . GLU B 1 75 ? -10.5 -6.5 10.453 1 97.88 75 GLU B C 1
ATOM 1580 O O . GLU B 1 75 ? -11.086 -5.441 10.68 1 97.88 75 GLU B O 1
ATOM 1585 N N . ASN B 1 76 ? -9.508 -6.941 11.18 1 98.44 76 ASN B N 1
ATOM 1586 C CA . ASN B 1 76 ? -9.117 -6.219 12.391 1 98.44 76 ASN B CA 1
ATOM 1587 C C . ASN B 1 76 ? -8.195 -5.047 12.062 1 98.44 76 ASN B C 1
ATOM 1589 O O . ASN B 1 76 ? -8.328 -3.971 12.648 1 98.44 76 ASN B O 1
ATOM 1593 N N . CYS B 1 77 ? -7.254 -5.223 11.117 1 98.44 77 CYS B N 1
ATOM 1594 C CA . CYS B 1 77 ? -6.281 -4.156 10.906 1 98.44 77 CYS B CA 1
ATOM 1595 C C . CYS B 1 77 ? -6.348 -3.633 9.477 1 98.44 77 CYS B C 1
ATOM 1597 O O . CYS B 1 77 ? -5.648 -2.682 9.133 1 98.44 77 CYS B O 1
ATOM 1599 N N . GLY B 1 78 ? -7.09 -4.238 8.633 1 98.12 78 GLY B N 1
ATOM 1600 C CA . GLY B 1 78 ? -7.34 -3.717 7.297 1 98.12 78 GLY B CA 1
ATOM 1601 C C . GLY B 1 78 ? -6.301 -4.152 6.281 1 98.12 78 GLY B C 1
ATOM 1602 O O . GLY B 1 78 ? -6.473 -3.939 5.082 1 98.12 78 GLY B O 1
ATOM 1603 N N . CYS B 1 79 ? -5.195 -4.812 6.676 1 98.38 79 CYS B N 1
ATOM 1604 C CA . CYS B 1 79 ? -4.094 -5.145 5.777 1 98.38 79 CYS B CA 1
ATOM 1605 C C . CYS B 1 79 ? -4.531 -6.168 4.734 1 98.38 79 CYS B C 1
ATOM 1607 O O . CYS B 1 79 ? -5.098 -7.207 5.074 1 98.38 79 CYS B O 1
ATOM 1609 N N . VAL B 1 80 ? -4.258 -5.887 3.51 1 98.56 80 VAL B N 1
ATOM 1610 C CA . VAL B 1 80 ? -4.527 -6.785 2.395 1 98.56 80 VAL B CA 1
ATOM 1611 C C . VAL B 1 80 ? -3.34 -7.723 2.186 1 98.56 80 VAL B C 1
ATOM 1613 O O . VAL B 1 80 ? -2.188 -7.281 2.182 1 98.56 80 VAL B O 1
ATOM 1616 N N . ILE B 1 81 ? -3.656 -9.031 1.935 1 98.69 81 ILE B N 1
ATOM 1617 C CA . ILE B 1 81 ? -2.537 -9.961 1.852 1 98.69 81 ILE B CA 1
ATOM 1618 C C . ILE B 1 81 ? -2.506 -10.609 0.468 1 98.69 81 ILE B C 1
ATOM 1620 O O . ILE B 1 81 ? -1.459 -11.086 0.022 1 98.69 81 ILE B O 1
ATOM 1624 N N . SER B 1 82 ? -3.633 -10.633 -0.212 1 98.75 82 SER B N 1
ATOM 1625 C CA . SER B 1 82 ? -3.662 -11.32 -1.497 1 98.75 82 SER B CA 1
ATOM 1626 C C . SER B 1 82 ? -4.871 -10.898 -2.324 1 98.75 82 SER B C 1
ATOM 1628 O O . SER B 1 82 ? -5.766 -10.211 -1.822 1 98.75 82 SER B O 1
ATOM 1630 N N . LYS B 1 83 ? -4.809 -11.234 -3.549 1 98.25 83 LYS B N 1
ATOM 1631 C CA . LYS B 1 83 ? -5.949 -11.047 -4.438 1 98.25 83 LYS B CA 1
ATOM 1632 C C . LYS B 1 83 ? -6 -12.133 -5.508 1 98.25 83 LYS B C 1
ATOM 1634 O O . LYS B 1 83 ? -4.988 -12.781 -5.793 1 98.25 83 LYS B O 1
ATOM 1639 N N . VAL B 1 84 ? -7.191 -12.359 -6.023 1 97.69 84 VAL B N 1
ATOM 1640 C CA . VAL B 1 84 ? -7.418 -13.258 -7.152 1 97.69 84 VAL B CA 1
ATOM 1641 C C . VAL B 1 84 ? -8.227 -12.539 -8.227 1 97.69 84 VAL B C 1
ATOM 1643 O O . VAL B 1 84 ? -9.086 -11.711 -7.914 1 97.69 84 VAL B O 1
ATOM 1646 N N . GLY B 1 85 ? -7.852 -12.805 -9.438 1 95.19 85 GLY B N 1
ATOM 1647 C CA . GLY B 1 85 ? -8.555 -12.234 -10.578 1 95.19 85 GLY B CA 1
ATOM 1648 C C . GLY B 1 85 ? -9.336 -13.266 -11.375 1 95.19 85 GLY B C 1
ATOM 1649 O O . GLY B 1 85 ? -9.07 -14.461 -11.281 1 95.19 85 GLY B O 1
ATOM 1650 N N . ASP B 1 86 ? -10.273 -12.773 -12.141 1 93.69 86 ASP B N 1
ATOM 1651 C CA . ASP B 1 86 ? -11.125 -13.695 -12.891 1 93.69 86 ASP B CA 1
ATOM 1652 C C . ASP B 1 86 ? -10.773 -13.68 -14.375 1 93.69 86 ASP B C 1
ATOM 1654 O O . ASP B 1 86 ? -11.398 -14.383 -15.18 1 93.69 86 ASP B O 1
ATOM 1658 N N . ALA B 1 87 ? -9.875 -12.812 -14.781 1 90.25 87 ALA B N 1
ATOM 1659 C CA . ALA B 1 87 ? -9.438 -12.82 -16.172 1 90.25 87 ALA B CA 1
ATOM 1660 C C . ALA B 1 87 ? -8.727 -14.125 -16.516 1 90.25 87 ALA B C 1
ATOM 1662 O O . ALA B 1 87 ? -8.148 -14.773 -15.641 1 90.25 87 ALA B O 1
ATOM 1663 N N . GLU B 1 88 ? -8.719 -14.5 -17.766 1 88.62 88 GLU B N 1
ATOM 1664 C CA . GLU B 1 88 ? -8.133 -15.75 -18.234 1 88.62 88 GLU B CA 1
ATOM 1665 C C . GLU B 1 88 ? -6.66 -15.852 -17.844 1 88.62 88 GLU B C 1
ATOM 1667 O O . GLU B 1 88 ? -6.199 -16.906 -17.406 1 88.62 88 GLU B O 1
ATOM 1672 N N . ALA B 1 89 ? -5.934 -14.773 -17.922 1 86.12 89 ALA B N 1
ATOM 1673 C CA . ALA B 1 89 ? -4.492 -14.75 -17.672 1 86.12 89 ALA B CA 1
ATOM 1674 C C . ALA B 1 89 ? -4.191 -15.008 -16.203 1 86.12 89 ALA B C 1
ATOM 1676 O O . ALA B 1 89 ? -3.049 -15.289 -15.828 1 86.12 89 ALA B O 1
ATOM 1677 N N . PHE B 1 90 ? -5.223 -14.953 -15.398 1 91.38 90 PHE B N 1
ATOM 1678 C CA . PHE B 1 90 ? -4.988 -15.047 -13.961 1 91.38 90 PHE B CA 1
ATOM 1679 C C . PHE B 1 90 ? -5.766 -16.219 -13.359 1 91.38 90 PHE B C 1
ATOM 1681 O O . PHE B 1 90 ? -5.977 -16.266 -12.148 1 91.38 90 PHE B O 1
ATOM 1688 N N . GLN B 1 91 ? -6.203 -17.078 -14.188 1 92.38 91 GLN B N 1
ATOM 1689 C CA . GLN B 1 91 ? -6.887 -18.266 -13.68 1 92.38 91 GLN B CA 1
ATOM 1690 C C . GLN B 1 91 ? -5.906 -19.219 -13.008 1 92.38 91 GLN B C 1
ATOM 1692 O O . GLN B 1 91 ? -4.789 -19.422 -13.492 1 92.38 91 GLN B O 1
ATOM 1697 N N . GLY B 1 92 ? -6.289 -19.719 -11.883 1 95.75 92 GLY B N 1
ATOM 1698 C CA . GLY B 1 92 ? -5.523 -20.766 -11.211 1 95.75 92 GLY B CA 1
ATOM 1699 C C . GLY B 1 92 ? -4.367 -20.219 -10.398 1 95.75 92 GLY B C 1
ATOM 1700 O O . GLY B 1 92 ? -3.477 -20.969 -9.992 1 95.75 92 GLY B O 1
ATOM 1701 N N . VAL B 1 93 ? -4.344 -18.891 -10.273 1 97.94 93 VAL B N 1
ATOM 1702 C CA . VAL B 1 93 ? -3.236 -18.328 -9.508 1 97.94 93 VAL B CA 1
ATOM 1703 C C . VAL B 1 93 ? -3.773 -17.406 -8.414 1 97.94 93 VAL B C 1
ATOM 1705 O O . VAL B 1 93 ? -4.93 -16.984 -8.461 1 97.94 93 VAL B O 1
ATOM 1708 N N . THR B 1 94 ? -2.969 -17.234 -7.395 1 98.44 94 THR B N 1
ATOM 1709 C CA . THR B 1 94 ? -3.146 -16.234 -6.348 1 98.44 94 THR B CA 1
ATOM 1710 C C . THR B 1 94 ? -2.045 -15.188 -6.41 1 98.44 94 THR B C 1
ATOM 1712 O O . THR B 1 94 ? -0.869 -15.516 -6.57 1 98.44 94 THR B O 1
ATOM 1715 N N . LEU B 1 95 ? -2.418 -13.969 -6.371 1 98.62 95 LEU B N 1
ATOM 1716 C CA . LEU B 1 95 ? -1.475 -12.859 -6.297 1 98.62 95 LEU B CA 1
ATOM 1717 C C . LEU B 1 95 ? -1.244 -12.438 -4.852 1 98.62 95 LEU B C 1
ATOM 1719 O O . LEU B 1 95 ? -2.15 -11.914 -4.203 1 98.62 95 LEU B O 1
ATOM 1723 N N . ILE B 1 96 ? -0.08 -12.664 -4.375 1 98.81 96 ILE B N 1
ATOM 1724 C CA . ILE B 1 96 ? 0.309 -12.289 -3.02 1 98.81 96 ILE B CA 1
ATOM 1725 C C . ILE B 1 96 ? 0.916 -10.883 -3.023 1 98.81 96 ILE B C 1
ATOM 1727 O O . ILE B 1 96 ? 1.777 -10.578 -3.85 1 98.81 96 ILE B O 1
ATOM 1731 N N . LEU B 1 97 ? 0.443 -10.055 -2.15 1 98.75 97 LEU B N 1
ATOM 1732 C CA . LEU B 1 97 ? 1.045 -8.734 -2.014 1 98.75 97 LEU B CA 1
ATOM 1733 C C . LEU B 1 97 ? 2.367 -8.82 -1.259 1 98.75 97 LEU B C 1
ATOM 1735 O O . LEU B 1 97 ? 2.391 -9.164 -0.075 1 98.75 97 LEU B O 1
ATOM 1739 N N . ALA B 1 98 ? 3.389 -8.438 -1.877 1 98.56 98 ALA B N 1
ATOM 1740 C CA . ALA B 1 98 ? 4.746 -8.641 -1.383 1 98.56 98 ALA B CA 1
ATOM 1741 C C . ALA B 1 98 ? 4.953 -7.945 -0.042 1 98.56 98 ALA B C 1
ATOM 1743 O O . ALA B 1 98 ? 5.719 -8.422 0.802 1 98.56 98 ALA B O 1
ATOM 1744 N N . GLY B 1 99 ? 4.281 -6.848 0.142 1 98.06 99 GLY B N 1
ATOM 1745 C CA . GLY B 1 99 ? 4.453 -6.09 1.373 1 98.06 99 GLY B CA 1
ATOM 1746 C C . GLY B 1 99 ? 3.992 -6.848 2.605 1 98.06 99 GLY B C 1
ATOM 1747 O O . GLY B 1 99 ? 4.336 -6.48 3.73 1 98.06 99 GLY B O 1
ATOM 1748 N N . SER B 1 100 ? 3.211 -7.883 2.436 1 98.5 100 SER B N 1
ATOM 1749 C CA . SER B 1 100 ? 2.652 -8.625 3.559 1 98.5 100 SER B CA 1
ATOM 1750 C C . SER B 1 100 ? 3.604 -9.727 4.02 1 98.5 100 SER B C 1
ATOM 1752 O O . SER B 1 100 ? 3.301 -10.461 4.961 1 98.5 100 SER B O 1
ATOM 1754 N N . LEU B 1 101 ? 4.762 -9.852 3.373 1 98.5 101 LEU B N 1
ATOM 1755 C CA . LEU B 1 101 ? 5.719 -10.883 3.742 1 98.5 101 LEU B CA 1
ATOM 1756 C C . LEU B 1 101 ? 6.359 -10.578 5.094 1 98.5 101 LEU B C 1
ATOM 1758 O O . LEU B 1 101 ? 6.625 -9.422 5.41 1 98.5 101 LEU B O 1
ATOM 1762 N N . ASP B 1 102 ? 6.629 -11.609 5.809 1 97 102 ASP B N 1
ATOM 1763 C CA . ASP B 1 102 ? 7.195 -11.461 7.145 1 97 102 ASP B CA 1
ATOM 1764 C C . ASP B 1 102 ? 8.672 -11.078 7.078 1 97 102 ASP B C 1
ATOM 1766 O O . ASP B 1 102 ? 9.125 -10.203 7.824 1 97 102 ASP B O 1
ATOM 1770 N N . ASP B 1 103 ? 9.375 -11.727 6.191 1 94.19 103 ASP B N 1
ATOM 1771 C CA . ASP B 1 103 ? 10.828 -11.602 6.18 1 94.19 103 ASP B CA 1
ATOM 1772 C C . ASP B 1 103 ? 11.289 -10.664 5.07 1 94.19 103 ASP B C 1
ATOM 1774 O O . ASP B 1 103 ? 10.758 -10.703 3.955 1 94.19 103 ASP B O 1
ATOM 1778 N N . GLU B 1 104 ? 12.266 -9.844 5.391 1 92.88 104 GLU B N 1
ATOM 1779 C CA . GLU B 1 104 ? 12.82 -8.906 4.422 1 92.88 104 GLU B CA 1
ATOM 1780 C C . GLU B 1 104 ? 13.414 -9.641 3.223 1 92.88 104 GLU B C 1
ATOM 1782 O O . GLU B 1 104 ? 13.406 -9.125 2.104 1 92.88 104 GLU B O 1
ATOM 1787 N N . SER B 1 105 ? 13.945 -10.867 3.477 1 95.12 105 SER B N 1
ATOM 1788 C CA . SER B 1 105 ? 14.5 -11.648 2.377 1 95.12 105 SER B CA 1
ATOM 1789 C C . SER B 1 105 ? 13.438 -11.969 1.336 1 95.12 105 SER B C 1
ATOM 1791 O O . SER B 1 105 ? 13.727 -12.039 0.141 1 95.12 105 SER B O 1
ATOM 1793 N N . GLY B 1 106 ? 12.227 -12.211 1.805 1 95.62 106 GLY B N 1
ATOM 1794 C CA . GLY B 1 106 ? 11.125 -12.406 0.869 1 95.62 106 GLY B CA 1
ATOM 1795 C C . GLY B 1 106 ? 10.852 -11.188 0.011 1 95.62 106 GLY B C 1
ATOM 1796 O O . GLY B 1 106 ? 10.586 -11.312 -1.188 1 95.62 106 GLY B O 1
ATOM 1797 N N . VAL B 1 107 ? 10.945 -10.023 0.612 1 97.06 107 VAL B N 1
ATOM 1798 C CA . VAL B 1 107 ? 10.727 -8.773 -0.1 1 97.06 107 VAL B CA 1
ATOM 1799 C C . VAL B 1 107 ? 11.836 -8.562 -1.13 1 97.06 107 VAL B C 1
ATOM 1801 O O . VAL B 1 107 ? 11.57 -8.164 -2.266 1 97.06 107 VAL B O 1
ATOM 1804 N N . GLU B 1 108 ? 13.07 -8.891 -0.787 1 97.56 108 GLU B N 1
ATOM 1805 C CA . GLU B 1 108 ? 14.18 -8.82 -1.731 1 97.56 108 GLU B CA 1
ATOM 1806 C C . GLU B 1 108 ? 13.969 -9.773 -2.904 1 97.56 108 GLU B C 1
ATOM 1808 O O . GLU B 1 108 ? 14.273 -9.43 -4.051 1 97.56 108 GLU B O 1
ATOM 1813 N N . GLY B 1 109 ? 13.461 -10.914 -2.564 1 97.06 109 GLY B N 1
ATOM 1814 C CA . GLY B 1 109 ? 13.203 -11.898 -3.598 1 97.06 109 GLY B CA 1
ATOM 1815 C C . GLY B 1 109 ? 11.984 -11.57 -4.441 1 97.06 109 GLY B C 1
ATOM 1816 O O . GLY B 1 109 ? 11.703 -12.25 -5.43 1 97.06 109 GLY B O 1
ATOM 1817 N N . ALA B 1 110 ? 11.211 -10.562 -4.102 1 98 110 ALA B N 1
ATOM 1818 C CA . ALA B 1 110 ? 9.977 -10.211 -4.797 1 98 110 ALA B CA 1
ATOM 1819 C C . ALA B 1 110 ? 10.25 -9.227 -5.93 1 98 110 ALA B C 1
ATOM 1821 O O . ALA B 1 110 ? 9.32 -8.641 -6.492 1 98 110 ALA B O 1
ATOM 1822 N N . GLU B 1 111 ? 11.539 -9.031 -6.285 1 98.38 111 GLU B N 1
ATOM 1823 C CA . GLU B 1 111 ? 11.883 -8.133 -7.383 1 98.38 111 GLU B CA 1
ATOM 1824 C C . GLU B 1 111 ? 11.078 -8.461 -8.633 1 98.38 111 GLU B C 1
ATOM 1826 O O . GLU B 1 111 ? 11.188 -9.555 -9.188 1 98.38 111 GLU B O 1
ATOM 1831 N N . PRO B 1 112 ? 10.281 -7.465 -9.07 1 98.56 112 PRO B N 1
ATOM 1832 C CA . PRO B 1 112 ? 9.414 -7.75 -10.219 1 98.56 112 PRO B CA 1
ATOM 1833 C C . PRO B 1 112 ? 10.18 -7.812 -11.531 1 98.56 112 PRO B C 1
ATOM 1835 O O . PRO B 1 112 ? 11.25 -7.211 -11.656 1 98.56 112 PRO B O 1
ATOM 1838 N N . ALA B 1 113 ? 9.562 -8.508 -12.477 1 98.38 113 ALA B N 1
ATOM 1839 C CA . ALA B 1 113 ? 10.117 -8.57 -13.828 1 98.38 113 ALA B CA 1
ATOM 1840 C C . ALA B 1 113 ? 9.453 -7.547 -14.742 1 98.38 113 ALA B C 1
ATOM 1842 O O . ALA B 1 113 ? 9.953 -7.262 -15.828 1 98.38 113 ALA B O 1
ATOM 1843 N N . VAL B 1 114 ? 8.359 -7 -14.32 1 98.5 114 VAL B N 1
ATOM 1844 C CA . VAL B 1 114 ? 7.566 -6.121 -15.164 1 98.5 114 VAL B CA 1
ATOM 1845 C C . VAL B 1 114 ? 6.77 -5.145 -14.305 1 98.5 114 VAL B C 1
ATOM 1847 O O . VAL B 1 114 ? 6.375 -5.477 -13.18 1 98.5 114 VAL B O 1
ATOM 1850 N N . GLU B 1 115 ? 6.602 -3.939 -14.766 1 98.56 115 GLU B N 1
ATOM 1851 C CA . GLU B 1 115 ? 5.648 -2.955 -14.258 1 98.56 115 GLU B CA 1
ATOM 1852 C C . GLU B 1 115 ? 4.469 -2.785 -15.211 1 98.56 115 GLU B C 1
ATOM 1854 O O . GLU B 1 115 ? 4.656 -2.467 -16.391 1 98.56 115 GLU B O 1
ATOM 1859 N N . PHE B 1 116 ? 3.336 -2.996 -14.641 1 97.56 116 PHE B N 1
ATOM 1860 C CA . PHE B 1 116 ? 2.121 -2.795 -15.422 1 97.56 116 PHE B CA 1
ATOM 1861 C C . PHE B 1 116 ? 1.512 -1.429 -15.133 1 97.56 116 PHE B C 1
ATOM 1863 O O . PHE B 1 116 ? 1.743 -0.853 -14.062 1 97.56 116 PHE B O 1
ATOM 1870 N N . TYR B 1 117 ? 0.705 -0.915 -16.141 1 97.62 117 TYR B N 1
ATOM 1871 C CA . TYR B 1 117 ? -0.016 0.349 -16.031 1 97.62 117 TYR B CA 1
ATOM 1872 C C . TYR B 1 117 ? 0.939 1.496 -15.719 1 97.62 117 TYR B C 1
ATOM 1874 O O . TYR B 1 117 ? 0.637 2.357 -14.891 1 97.62 117 TYR B O 1
ATOM 1882 N N . VAL B 1 118 ? 2.035 1.478 -16.375 1 98 118 VAL B N 1
ATOM 1883 C CA . VAL B 1 118 ? 2.994 2.555 -16.156 1 98 118 VAL B CA 1
ATOM 1884 C C . VAL B 1 118 ? 2.418 3.875 -16.656 1 98 118 VAL B C 1
ATOM 1886 O O . VAL B 1 118 ? 2.928 4.949 -16.328 1 98 118 VAL B O 1
ATOM 1889 N N . SER B 1 119 ? 1.303 3.824 -17.406 1 96.62 119 SER B N 1
ATOM 1890 C CA . SER B 1 119 ? 0.577 5.023 -17.812 1 96.62 119 SER B CA 1
ATOM 1891 C C . SER B 1 119 ? 0.035 5.777 -16.609 1 96.62 119 SER B C 1
ATOM 1893 O O . SER B 1 119 ? -0.29 6.961 -16.703 1 96.62 119 SER B O 1
ATOM 1895 N N . LYS B 1 120 ? -0.043 5.141 -15.461 1 96.69 120 LYS B N 1
ATOM 1896 C CA . LYS B 1 120 ? -0.599 5.734 -14.25 1 96.69 120 LYS B CA 1
ATOM 1897 C C . LYS B 1 120 ? 0.481 5.93 -13.188 1 96.69 120 LYS B C 1
ATOM 1899 O O . LYS B 1 120 ? 0.189 6.352 -12.07 1 96.69 120 LYS B O 1
ATOM 1904 N N . ARG B 1 121 ? 1.698 5.559 -13.531 1 97.81 121 ARG B N 1
ATOM 1905 C CA . ARG B 1 121 ? 2.791 5.785 -12.586 1 97.81 121 ARG B CA 1
ATOM 1906 C C . ARG B 1 121 ? 3.012 7.277 -12.359 1 97.81 121 ARG B C 1
ATOM 1908 O O . ARG B 1 121 ? 3.072 8.055 -13.312 1 97.81 121 ARG B O 1
ATOM 1915 N N . ALA B 1 122 ? 3.066 7.684 -11.07 1 98 122 ALA B N 1
ATOM 1916 C CA . ALA B 1 122 ? 3.443 9.07 -10.805 1 98 122 ALA B CA 1
ATOM 1917 C C . ALA B 1 122 ? 4.723 9.438 -11.555 1 98 122 ALA B C 1
ATOM 1919 O O . ALA B 1 122 ? 5.672 8.656 -11.602 1 98 122 ALA B O 1
ATOM 1920 N N . THR B 1 123 ? 4.812 10.617 -12.023 1 97.88 123 THR B N 1
ATOM 1921 C CA . THR B 1 123 ? 5.926 11.008 -12.883 1 97.88 123 THR B CA 1
ATOM 1922 C C . THR B 1 123 ? 7.215 11.125 -12.07 1 97.88 123 THR B C 1
ATOM 1924 O O . THR B 1 123 ? 8.312 11 -12.617 1 97.88 123 THR B O 1
ATOM 1927 N N . TRP B 1 124 ? 7.145 11.344 -10.82 1 98.25 124 TRP B N 1
ATOM 1928 C CA . TRP B 1 124 ? 8.312 11.508 -9.969 1 98.25 124 TRP B CA 1
ATOM 1929 C C . TRP B 1 124 ? 8.812 10.156 -9.461 1 98.25 124 TRP B C 1
ATOM 1931 O O . TRP B 1 124 ? 9.867 10.078 -8.82 1 98.25 124 TRP B O 1
ATOM 1941 N N . LEU B 1 125 ? 8.07 9.094 -9.602 1 98.06 125 LEU B N 1
ATOM 1942 C CA . LEU B 1 125 ? 8.484 7.746 -9.227 1 98.06 125 LEU B CA 1
ATOM 1943 C C . LEU B 1 125 ? 9.297 7.102 -10.344 1 98.06 125 LEU B C 1
ATOM 1945 O O . LEU B 1 125 ? 8.797 6.914 -11.461 1 98.06 125 LEU B O 1
ATOM 1949 N N . PRO B 1 126 ? 10.508 6.746 -10.086 1 98 126 PRO B N 1
ATOM 1950 C CA . PRO B 1 126 ? 11.336 6.18 -11.156 1 98 126 PRO B CA 1
ATOM 1951 C C . PRO B 1 126 ? 10.875 4.785 -11.578 1 98 126 PRO B C 1
ATOM 1953 O O . PRO B 1 126 ? 10.375 4.016 -10.758 1 98 126 PRO B O 1
ATOM 1956 N N . ALA B 1 127 ? 11.109 4.484 -12.844 1 98.06 127 ALA B N 1
ATOM 1957 C CA . ALA B 1 127 ? 10.93 3.129 -13.352 1 98.06 127 ALA B CA 1
ATOM 1958 C C . ALA B 1 127 ? 11.969 2.178 -12.766 1 98.06 127 ALA B C 1
ATOM 1960 O O . ALA B 1 127 ? 13.07 2.596 -12.414 1 98.06 127 ALA B O 1
ATOM 1961 N N . LEU B 1 128 ? 11.531 0.92 -12.672 1 98.12 128 LEU B N 1
ATOM 1962 C CA . LEU B 1 128 ? 12.516 -0.108 -12.336 1 98.12 128 LEU B CA 1
ATOM 1963 C C . LEU B 1 128 ? 13.438 -0.382 -13.516 1 98.12 128 LEU B C 1
ATOM 1965 O O . LEU B 1 128 ? 12.977 -0.726 -14.609 1 98.12 128 LEU B O 1
ATOM 1969 N N . ALA B 1 129 ? 14.68 -0.221 -13.258 1 97.06 129 ALA B N 1
ATOM 1970 C CA . ALA B 1 129 ? 15.672 -0.349 -14.328 1 97.06 129 ALA B CA 1
ATOM 1971 C C . ALA B 1 129 ? 15.68 -1.766 -14.898 1 97.06 129 ALA B C 1
ATOM 1973 O O . ALA B 1 129 ? 15.758 -2.742 -14.148 1 97.06 129 ALA B O 1
ATOM 1974 N N . GLY B 1 130 ? 15.578 -1.795 -16.172 1 97.88 130 GLY B N 1
ATOM 1975 C CA . GLY B 1 130 ? 15.773 -3.061 -16.859 1 97.88 130 GLY B CA 1
ATOM 1976 C C . GLY B 1 130 ? 14.547 -3.953 -16.828 1 97.88 130 GLY B C 1
ATOM 1977 O O . GLY B 1 130 ? 14.617 -5.125 -17.203 1 97.88 130 GLY B O 1
ATOM 1978 N N . LYS B 1 131 ? 13.484 -3.502 -16.391 1 98.44 131 LYS B N 1
ATOM 1979 C CA . LYS B 1 131 ? 12.281 -4.324 -16.266 1 98.44 131 LYS B CA 1
ATOM 1980 C C . LYS B 1 131 ? 11.266 -3.975 -17.344 1 98.44 131 LYS B C 1
ATOM 1982 O O . LYS B 1 131 ? 11.344 -2.904 -17.953 1 98.44 131 LYS B O 1
ATOM 1987 N N . GLY B 1 132 ? 10.375 -4.965 -17.609 1 98.38 132 GLY B N 1
ATOM 1988 C CA . GLY B 1 132 ? 9.297 -4.672 -18.531 1 98.38 132 GLY B CA 1
ATOM 1989 C C . GLY B 1 132 ? 8.453 -3.48 -18.109 1 98.38 132 GLY B C 1
ATOM 1990 O O . GLY B 1 132 ? 8.211 -3.275 -16.922 1 98.38 132 GLY B O 1
ATOM 1991 N N . GLN B 1 133 ? 8.133 -2.643 -19.125 1 98.44 133 GLN B N 1
ATOM 1992 C CA . GLN B 1 133 ? 7.238 -1.507 -18.938 1 98.44 133 GLN B CA 1
ATOM 1993 C C . GLN B 1 133 ? 6.004 -1.623 -19.828 1 98.44 133 GLN B C 1
ATOM 1995 O O . GLN B 1 133 ? 6.098 -1.495 -21.047 1 98.44 133 GLN B O 1
ATOM 2000 N N . MET B 1 134 ? 4.863 -1.878 -19.156 1 97.94 134 MET B N 1
ATOM 2001 C CA . MET B 1 134 ? 3.629 -2.029 -19.906 1 97.94 134 MET B CA 1
ATOM 2002 C C . MET B 1 134 ? 2.645 -0.911 -19.578 1 97.94 134 MET B C 1
ATOM 2004 O O . MET B 1 134 ? 2.336 -0.673 -18.422 1 97.94 134 MET B O 1
ATOM 2008 N N . GLN B 1 135 ? 2.062 -0.23 -20.594 1 96.94 135 GLN B N 1
ATOM 2009 C CA . GLN B 1 135 ? 1.135 0.874 -20.359 1 96.94 135 GLN B CA 1
ATOM 2010 C C . GLN B 1 135 ? -0.123 0.396 -19.641 1 96.94 135 GLN B C 1
ATOM 2012 O O . GLN B 1 135 ? -0.722 1.145 -18.859 1 96.94 135 GLN B O 1
ATOM 2017 N N . GLU B 1 136 ? -0.581 -0.758 -19.938 1 94.5 136 GLU B N 1
ATOM 2018 C CA . GLU B 1 136 ? -1.667 -1.485 -19.281 1 94.5 136 GLU B CA 1
ATOM 2019 C C . GLU B 1 136 ? -1.374 -2.982 -19.219 1 94.5 136 GLU B C 1
ATOM 2021 O O . GLU B 1 136 ? -0.24 -3.389 -18.969 1 94.5 136 GLU B O 1
ATOM 2026 N N . PHE B 1 137 ? -2.256 -4.059 -19.203 1 87.75 137 PHE B N 1
ATOM 2027 C CA . PHE B 1 137 ? -1.956 -5.484 -19.25 1 87.75 137 PHE B CA 1
ATOM 2028 C C . PHE B 1 137 ? -1.623 -5.922 -20.672 1 87.75 137 PHE B C 1
ATOM 2030 O O . PHE B 1 137 ? -0.984 -6.957 -20.875 1 87.75 137 PHE B O 1
ATOM 2037 N N . SER B 1 138 ? -2.1 -5.281 -21.719 1 72.94 138 SER B N 1
ATOM 2038 C CA . SER B 1 138 ? -1.807 -5.594 -23.125 1 72.94 138 SER B CA 1
ATOM 203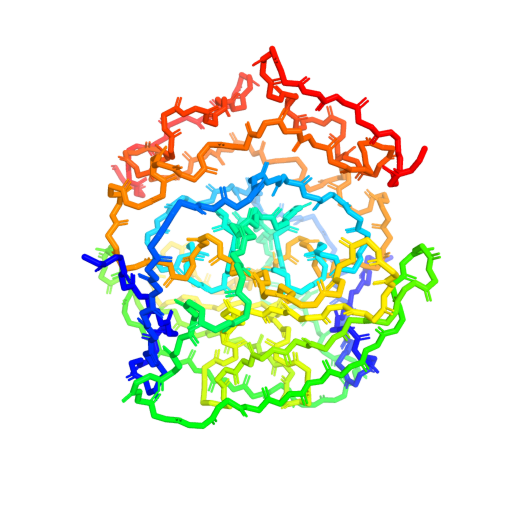9 C C . SER B 1 138 ? -1.262 -4.371 -23.859 1 72.94 138 SER B C 1
ATOM 2041 O O . SER B 1 138 ? -1.49 -3.234 -23.438 1 72.94 138 SER B O 1
#

pLDDT: mean 96.79, std 3.31, range [72.94, 98.81]

Secondary structure (DSSP, 8-state):
--EEE-SSSS-EEEE-S--SEEEEE--HHHHHHHSSS-EEEEEEEGGGEEEEES--EEEEEE-TTS-EEEEEE-TTT--EEEEEE-SGGGTTEEEEEGGGBSSHHHHHTT--SEEE-GGGS-TTSPPPTTSEE-SS--/--EEE-SSSS-EEEE-S--SEEEEE--HHHHHHHSSS-EEEEEEEGGGEEEEES--EEEEEE-TTS-EEEEEE-TTT--EEEEEE-SGGGTTEEEEEGGGBSSHHHHHTT--SEEE-GGGS-TTSPPPTTSEE-SS--